Protein AF-A0A0K8MD36-F1 (afdb_monomer_lite)

Sequence (300 aa):
MKKFPSFLAAFILLSQYWHALAETKPPSSSNNTYLGHEKPSCLSQPRTHENSDAYKKGVEQAQIALQKPYTSPESVWNRDFLTKKSYLRDAIKDFLEGKRGQSVRNIKLSGKKPDEIYKILIDAGFHHERVPLSAYSNDKGRKFWLRDGTKTTNPKDPQVVPMDIYAHPDGGIIRIKPEGVPSPRSLRPQPSATKAVVYNLKSGRDSHHLDTRYRNEAFKVSDEGVPLPKGPSAKVGMRFLLDRKEIAQKKDPDAARDELKGWISTIMGATHIDLSTDFSQCPKEEINLPAKSEENPSKS

Organism: NCBI:txid1629334

pLDDT: mean 81.14, std 22.28, range [30.53, 98.62]

Foldseek 3Di:
DDDDDDDDDDDPDDPPPPPDDDDPPDPPPDDPPPPDDDAFDDDDDDDPLCPDPLLVLLQVLLVVQLPDPLCDPSHQFDNVLCVVVVLLVVLLVCLVVVQAQVLQQQDFFAAAAPVVVVVVLVVSVWDKDKFFAWPDLDPVQTWGAFCQADTDSDRPPPRTQIKMWTAHLRQKIKIWRNQAHRHPVDSGGFIKMFIFGFSDSDDDPPDPDDPPRPVRTSFTAFSNNRTAFNAQDVNRGGDFPDDPVRLVPDPHSVSVVSSRVSNRVNRVCRRIRGYHDPNVSPPPPPPPPPPPPPPDPDDD

Secondary structure (DSSP, 8-state):
--PPPP-----SSSSSSSS-S----PPP---------PPPP---PPPTTTT-HHHHHHHHHHHHHHTS-TTSTTSSB-HHHHHH-HHHHHHHHHHHTTSS-GGGTS---TT--HHHHHHHHHHTTPEEEEEE-BSSSSSTT--EEBTTS-EES-TT-TTBPEEEEEE-TTSEEEEEETT---BTTBSS---EEEEEEES-----TT--S---SGGGEEEEE-TTS-EE-SSSSGGGTBPPSS-HHHHHHSS-HHHHHHHHHHHHHHHHHTTSEEPP--GGGS------PPP---------

Structure (mmCIF, N/CA/C/O backbone):
data_AF-A0A0K8MD36-F1
#
_entry.id   AF-A0A0K8MD36-F1
#
loop_
_atom_site.group_PDB
_atom_site.id
_atom_site.type_symbol
_atom_site.label_atom_id
_atom_site.label_alt_id
_atom_site.label_comp_id
_atom_site.label_asym_id
_atom_site.label_entity_id
_atom_site.label_seq_id
_atom_site.pdbx_PDB_ins_code
_atom_site.Cartn_x
_atom_site.Cartn_y
_atom_site.Cartn_z
_atom_site.occupancy
_atom_site.B_iso_or_equiv
_atom_site.auth_seq_id
_atom_site.auth_comp_id
_atom_site.auth_asym_id
_atom_site.auth_atom_id
_atom_site.pdbx_PDB_model_num
ATOM 1 N N . MET A 1 1 ? -42.876 -47.337 -33.246 1.00 48.66 1 MET A N 1
ATOM 2 C CA . MET A 1 1 ? -41.457 -47.594 -33.579 1.00 48.66 1 MET A CA 1
ATOM 3 C C . MET A 1 1 ? -40.918 -46.460 -34.443 1.00 48.66 1 MET A C 1
ATOM 5 O O . MET A 1 1 ? -41.156 -46.455 -35.643 1.00 48.66 1 MET A O 1
ATOM 9 N N . LYS A 1 2 ? -40.251 -45.468 -33.845 1.00 41.72 2 LYS A N 1
ATOM 10 C CA . LYS A 1 2 ? -39.504 -44.429 -34.571 1.00 41.72 2 LYS A CA 1
ATOM 11 C C . LYS A 1 2 ? -38.215 -44.140 -33.801 1.00 41.72 2 LYS A C 1
ATOM 13 O O . LYS A 1 2 ? -38.219 -44.123 -32.576 1.00 41.72 2 LYS A O 1
ATOM 18 N N . LYS A 1 3 ? -37.127 -44.081 -34.564 1.00 42.44 3 LYS A N 1
ATOM 19 C CA . LYS A 1 3 ? -35.728 -44.280 -34.175 1.00 42.44 3 LYS A CA 1
ATOM 20 C C . LYS A 1 3 ? -35.144 -43.045 -33.475 1.00 42.44 3 LYS A C 1
ATOM 22 O O . LYS A 1 3 ? -35.377 -41.928 -33.922 1.00 42.44 3 LYS A O 1
ATOM 27 N N . PHE A 1 4 ? -34.348 -43.276 -32.431 1.00 39.34 4 PHE A N 1
ATOM 28 C CA . PHE A 1 4 ? -33.421 -42.300 -31.849 1.00 39.34 4 PHE A CA 1
ATOM 29 C C . PHE A 1 4 ? -32.200 -42.122 -32.765 1.00 39.34 4 PHE A C 1
ATOM 31 O O . PHE A 1 4 ? -31.664 -43.135 -33.225 1.00 39.34 4 PHE A O 1
ATOM 38 N N . PRO A 1 5 ? -31.697 -40.897 -32.996 1.00 55.12 5 PRO A N 1
ATOM 39 C CA . PRO A 1 5 ? -30.355 -40.720 -33.516 1.00 55.12 5 PRO A CA 1
ATOM 40 C C . PRO A 1 5 ? -29.337 -40.697 -32.369 1.00 55.12 5 PRO A C 1
ATOM 42 O O . PRO A 1 5 ? -29.374 -39.866 -31.464 1.00 55.12 5 PRO A O 1
ATOM 45 N N . SER A 1 6 ? -28.424 -41.657 -32.462 1.00 38.38 6 SER A N 1
ATOM 46 C CA . SER A 1 6 ? -27.133 -41.736 -31.788 1.00 38.38 6 SER A CA 1
ATOM 47 C C . SER A 1 6 ? -26.253 -40.537 -32.165 1.00 38.38 6 SER A C 1
ATOM 49 O O . SER A 1 6 ? -25.929 -40.372 -33.339 1.00 38.38 6 SER A O 1
ATOM 51 N N . PHE A 1 7 ? -25.813 -39.751 -31.181 1.00 36.78 7 PHE A N 1
ATOM 52 C CA . PHE A 1 7 ? -24.678 -38.833 -31.319 1.00 36.78 7 PHE A CA 1
ATOM 53 C C . PHE A 1 7 ? -23.520 -39.352 -30.468 1.00 36.78 7 PHE A C 1
ATOM 55 O O . PHE A 1 7 ? -23.355 -38.999 -29.304 1.00 36.78 7 PHE A O 1
ATOM 62 N N . LEU A 1 8 ? -22.729 -40.228 -31.082 1.00 40.47 8 LEU A N 1
ATOM 63 C CA . LEU A 1 8 ? -21.449 -40.705 -30.580 1.00 40.47 8 LEU A CA 1
ATOM 64 C C . LEU A 1 8 ? -20.468 -40.662 -31.758 1.00 40.47 8 LEU A C 1
ATOM 66 O O . LEU A 1 8 ? -20.385 -41.626 -32.506 1.00 40.47 8 LEU A O 1
ATOM 70 N N . ALA A 1 9 ? -19.827 -39.511 -31.982 1.00 40.03 9 ALA A N 1
ATOM 71 C CA . ALA A 1 9 ? -18.599 -39.348 -32.780 1.00 40.03 9 ALA A CA 1
ATOM 72 C C . ALA A 1 9 ? -18.256 -37.852 -32.922 1.00 40.03 9 ALA A C 1
ATOM 74 O O . ALA A 1 9 ? -18.591 -37.218 -33.916 1.00 40.03 9 ALA A O 1
ATOM 75 N N . ALA A 1 10 ? -17.600 -37.277 -31.914 1.00 39.72 10 ALA A N 1
ATOM 76 C CA . ALA A 1 10 ? -16.849 -36.024 -32.052 1.00 39.72 10 ALA A CA 1
ATOM 77 C C . ALA A 1 10 ? -15.770 -35.948 -30.960 1.00 39.72 10 ALA A C 1
ATOM 79 O O . ALA A 1 10 ? -15.668 -34.991 -30.202 1.00 39.72 10 ALA A O 1
ATOM 80 N N . PHE A 1 11 ? -14.990 -37.016 -30.842 1.00 40.56 11 PHE A N 1
ATOM 81 C CA . PHE A 1 11 ? -13.705 -37.025 -30.155 1.00 40.56 11 PHE A CA 1
ATOM 82 C C . PHE A 1 11 ? -12.730 -37.636 -31.155 1.00 40.56 11 PHE A C 1
ATOM 84 O O . PHE A 1 11 ? -13.083 -38.623 -31.793 1.00 40.56 11 PHE A O 1
ATOM 91 N N . ILE A 1 12 ? -11.532 -37.058 -31.272 1.00 42.53 12 ILE A N 1
ATOM 92 C CA . ILE A 1 12 ? -10.507 -37.304 -32.306 1.00 42.53 12 ILE A CA 1
ATOM 93 C C . ILE A 1 12 ? -10.678 -36.384 -33.530 1.00 42.53 12 ILE A C 1
ATOM 95 O O . ILE A 1 12 ? -11.254 -36.781 -34.532 1.00 42.53 12 ILE A O 1
ATOM 99 N N . LEU A 1 13 ? -10.189 -35.138 -33.412 1.00 33.97 13 LEU A N 1
ATOM 100 C CA . LEU A 1 13 ? -9.487 -34.349 -34.456 1.00 33.97 13 LEU A CA 1
ATOM 101 C C . LEU A 1 13 ? -9.250 -32.891 -33.990 1.00 33.97 13 LEU A C 1
ATOM 103 O O . LEU A 1 13 ? -9.611 -31.937 -34.666 1.00 33.97 13 LEU A O 1
ATOM 107 N N . LEU A 1 14 ? -8.644 -32.696 -32.812 1.00 33.19 14 LEU A N 1
ATOM 108 C CA . LEU A 1 14 ? -8.198 -31.364 -32.352 1.00 33.19 14 LEU A CA 1
ATOM 109 C C . LEU A 1 14 ? -6.822 -31.378 -31.653 1.00 33.19 14 LEU A C 1
ATOM 111 O O . LEU A 1 14 ? -6.431 -30.385 -31.052 1.00 33.19 14 LEU A O 1
ATOM 115 N N . SER A 1 15 ? -6.047 -32.468 -31.758 1.00 34.00 15 SER A N 1
ATOM 116 C CA . SER A 1 15 ? -4.729 -32.587 -31.101 1.00 34.00 15 SER A CA 1
ATOM 117 C C . SER A 1 15 ? -3.519 -32.334 -32.015 1.00 34.00 15 SER A C 1
ATOM 119 O O . SER A 1 15 ? -2.408 -32.714 -31.657 1.00 34.00 15 SER A O 1
ATOM 121 N N . GLN A 1 16 ? -3.695 -31.719 -33.190 1.00 34.00 16 GLN A N 1
ATOM 122 C CA . GLN A 1 16 ? -2.582 -31.475 -34.130 1.00 34.00 16 GLN A CA 1
ATOM 123 C C . GLN A 1 16 ? -2.437 -30.021 -34.606 1.00 34.00 16 GLN A C 1
ATOM 125 O O . GLN A 1 16 ? -1.696 -29.755 -35.543 1.00 34.00 16 GLN A O 1
ATOM 130 N N . TYR A 1 17 ? -3.064 -29.056 -33.925 1.00 32.91 17 TYR A N 1
ATOM 131 C CA . TYR A 1 17 ? -2.951 -27.627 -34.268 1.00 32.91 17 TYR A CA 1
ATOM 132 C C . TYR A 1 17 ? -2.231 -26.779 -33.203 1.00 32.91 17 TYR A C 1
ATOM 134 O O . TYR A 1 17 ? -2.489 -25.586 -33.084 1.00 32.91 17 TYR A O 1
ATOM 142 N N . TRP A 1 18 ? -1.336 -27.387 -32.412 1.00 34.16 18 TRP A N 1
ATOM 143 C CA . TRP A 1 18 ? -0.588 -26.715 -31.329 1.00 34.16 18 TRP A CA 1
ATOM 144 C C . TRP A 1 18 ? 0.947 -26.831 -31.429 1.00 34.16 18 TRP A C 1
ATOM 146 O O . TRP A 1 18 ? 1.650 -26.464 -30.494 1.00 34.16 18 TRP A O 1
ATOM 156 N N . HIS A 1 19 ? 1.494 -27.278 -32.566 1.00 34.22 19 HIS A N 1
ATOM 157 C CA . HIS A 1 19 ? 2.950 -27.429 -32.750 1.00 34.22 19 HIS A CA 1
ATOM 158 C C . HIS A 1 19 ? 3.574 -26.571 -33.858 1.00 34.22 19 HIS A C 1
ATOM 160 O O . HIS A 1 19 ? 4.683 -26.845 -34.299 1.00 34.22 19 HIS A O 1
ATOM 166 N N . ALA A 1 20 ? 2.915 -25.491 -34.275 1.00 36.88 20 ALA A N 1
ATOM 167 C CA . ALA A 1 20 ? 3.471 -24.594 -35.287 1.00 36.88 20 ALA A CA 1
ATOM 168 C C . ALA A 1 20 ? 3.252 -23.116 -34.943 1.00 36.88 20 ALA A C 1
ATOM 170 O O . ALA A 1 20 ? 2.655 -22.372 -35.711 1.00 36.88 20 ALA A O 1
ATOM 171 N N . LEU A 1 21 ? 3.756 -22.684 -33.787 1.00 37.75 21 LEU A N 1
ATOM 172 C CA . LEU A 1 21 ? 4.114 -21.285 -33.562 1.00 37.75 21 LEU A CA 1
ATOM 173 C C . LEU A 1 21 ? 5.487 -21.235 -32.895 1.00 37.75 21 LEU A C 1
ATOM 175 O O . LEU A 1 21 ? 5.624 -21.356 -31.684 1.00 37.75 21 LEU A O 1
ATOM 179 N N . ALA A 1 22 ? 6.475 -21.113 -33.779 1.00 36.78 22 ALA A N 1
ATOM 180 C CA . ALA A 1 22 ? 7.681 -20.317 -33.642 1.00 36.78 22 ALA A CA 1
ATOM 181 C C . ALA A 1 22 ? 8.408 -20.369 -32.291 1.00 36.78 22 ALA A C 1
ATOM 183 O O . ALA A 1 22 ? 8.072 -19.686 -31.327 1.00 36.78 22 ALA A O 1
ATOM 184 N N . GLU A 1 23 ? 9.528 -21.083 -32.330 1.00 34.44 23 GLU A N 1
ATOM 185 C CA . GLU A 1 23 ? 10.747 -20.830 -31.573 1.00 34.44 23 GLU A CA 1
ATOM 186 C C . GLU A 1 23 ? 11.178 -19.353 -31.692 1.00 34.44 23 GLU A C 1
ATOM 188 O O . GLU A 1 23 ? 12.119 -18.996 -32.399 1.00 34.44 23 GLU A O 1
ATOM 193 N N . THR A 1 24 ? 10.516 -18.446 -30.981 1.00 35.09 24 THR A N 1
ATOM 194 C CA . THR A 1 24 ? 11.151 -17.185 -30.610 1.00 35.09 24 THR A CA 1
ATOM 195 C C . THR A 1 24 ? 12.093 -17.508 -29.467 1.00 35.09 24 THR A C 1
ATOM 197 O O . THR A 1 24 ? 11.663 -17.649 -28.321 1.00 35.09 24 THR A O 1
ATOM 200 N N . LYS A 1 25 ? 13.385 -17.659 -29.788 1.00 30.53 25 LYS A N 1
ATOM 201 C CA . LYS A 1 25 ? 14.456 -17.599 -28.788 1.00 30.53 25 LYS A CA 1
ATOM 202 C C . LYS A 1 25 ? 14.139 -16.441 -27.833 1.00 30.53 25 LYS A C 1
ATOM 204 O O . LYS A 1 25 ? 13.929 -15.328 -28.327 1.00 30.53 25 LYS A O 1
ATOM 209 N N . PRO A 1 26 ? 14.098 -16.663 -26.506 1.00 34.03 26 PRO A N 1
ATOM 210 C CA . PRO A 1 26 ? 14.038 -15.546 -25.579 1.00 34.03 26 PRO A CA 1
ATOM 211 C C . PRO A 1 26 ? 15.211 -14.615 -25.918 1.00 34.03 26 PRO A C 1
ATOM 213 O O . PRO A 1 26 ? 16.308 -15.120 -26.197 1.00 34.03 26 PRO A O 1
ATOM 216 N N . PRO A 1 27 ? 15.001 -13.287 -25.972 1.00 35.44 27 PRO A N 1
ATOM 217 C CA . PRO A 1 27 ? 16.098 -12.360 -26.187 1.00 35.44 27 PRO A CA 1
ATOM 218 C C . PRO A 1 27 ? 17.189 -12.702 -25.178 1.00 35.44 27 PRO A C 1
ATOM 220 O O . PRO A 1 27 ? 16.923 -12.845 -23.982 1.00 35.44 27 PRO A O 1
ATOM 223 N N . SER A 1 28 ? 18.399 -12.928 -25.692 1.00 33.12 28 SER A N 1
ATOM 224 C CA . SER A 1 28 ? 19.561 -13.222 -24.869 1.00 33.12 28 SER A CA 1
ATOM 225 C C . SER A 1 28 ? 19.631 -12.181 -23.764 1.00 33.12 28 SER A C 1
ATOM 227 O O . SER A 1 28 ? 19.596 -10.988 -24.062 1.00 33.12 28 SER A O 1
ATOM 229 N N . SER A 1 29 ? 19.715 -12.657 -22.524 1.00 37.19 29 SER A N 1
ATOM 230 C CA . SER A 1 29 ? 20.010 -11.897 -21.314 1.00 37.19 29 SER A CA 1
ATOM 231 C C . SER A 1 29 ? 21.254 -11.024 -21.524 1.00 37.19 29 SER A C 1
ATOM 233 O O . SER A 1 29 ? 22.365 -11.399 -21.155 1.00 37.19 29 SER A O 1
ATOM 235 N N . SER A 1 30 ? 21.086 -9.864 -22.153 1.00 34.56 30 SER A N 1
ATOM 236 C CA . SER A 1 30 ? 22.079 -8.806 -22.172 1.00 34.56 30 SER A CA 1
ATOM 237 C C . SER A 1 30 ? 22.078 -8.206 -20.779 1.00 34.56 30 SER A C 1
ATOM 239 O O . SER A 1 30 ? 21.042 -7.721 -20.329 1.00 34.56 30 SER A O 1
ATOM 241 N N . ASN A 1 31 ? 23.221 -8.301 -20.109 1.00 33.97 31 ASN A N 1
ATOM 242 C CA . ASN A 1 31 ? 23.536 -7.745 -18.798 1.00 33.97 31 ASN A CA 1
ATOM 243 C C . ASN A 1 31 ? 22.788 -6.428 -18.508 1.00 33.97 31 ASN A C 1
ATOM 245 O O . ASN A 1 31 ? 23.277 -5.344 -18.820 1.00 33.97 31 ASN A O 1
ATOM 249 N N . ASN A 1 32 ? 21.616 -6.521 -17.873 1.00 34.19 32 ASN A N 1
ATOM 250 C CA . ASN A 1 32 ? 20.945 -5.398 -17.220 1.00 34.19 32 ASN A CA 1
ATOM 251 C C . ASN A 1 32 ? 21.651 -5.162 -15.881 1.00 34.19 32 ASN A C 1
ATOM 253 O O . ASN A 1 32 ? 21.093 -5.358 -14.805 1.00 34.19 32 ASN A O 1
ATOM 257 N N . THR A 1 33 ? 22.928 -4.798 -15.945 1.00 40.22 33 THR A N 1
ATOM 258 C CA . THR A 1 33 ? 23.640 -4.296 -14.778 1.00 40.22 33 THR A CA 1
ATOM 259 C C . THR A 1 33 ? 23.028 -2.935 -14.468 1.00 40.22 33 THR A C 1
ATOM 261 O O . THR A 1 33 ? 23.118 -2.023 -15.289 1.00 40.22 33 THR A O 1
ATOM 264 N N . TYR A 1 34 ? 22.358 -2.814 -13.321 1.00 42.28 34 TYR A N 1
ATOM 265 C CA . TYR A 1 34 ? 21.808 -1.563 -12.794 1.00 42.28 34 TYR A CA 1
ATOM 266 C C . TYR A 1 34 ? 22.915 -0.490 -12.724 1.00 42.28 34 TYR A C 1
ATOM 268 O O . TYR A 1 34 ? 23.676 -0.401 -11.763 1.00 42.28 34 TYR A O 1
ATOM 276 N N . LEU A 1 35 ? 23.044 0.308 -13.782 1.00 39.62 35 LEU A N 1
ATOM 277 C CA . LEU A 1 35 ? 23.993 1.412 -13.893 1.00 39.62 35 LEU A CA 1
ATOM 278 C C . LEU A 1 35 ? 23.347 2.664 -13.292 1.00 39.62 35 LEU A C 1
ATOM 280 O O . LEU A 1 35 ? 22.487 3.278 -13.921 1.00 39.62 35 LEU A O 1
ATOM 284 N N . GLY A 1 36 ? 23.749 3.042 -12.073 1.00 39.16 36 GLY A N 1
ATOM 285 C CA . GLY A 1 36 ? 23.390 4.357 -11.524 1.00 39.16 36 GLY A CA 1
ATOM 286 C C . GLY A 1 36 ? 23.219 4.502 -10.011 1.00 39.16 36 GLY A C 1
ATOM 287 O O . GLY A 1 36 ? 22.553 5.448 -9.602 1.00 39.16 36 GLY A O 1
ATOM 288 N N . HIS A 1 37 ? 23.781 3.633 -9.166 1.00 44.97 37 HIS A N 1
ATOM 289 C CA . HIS A 1 37 ? 23.785 3.892 -7.722 1.00 44.97 37 HIS A CA 1
ATOM 290 C C . HIS A 1 37 ? 24.872 4.917 -7.358 1.00 44.97 37 HIS A C 1
ATOM 292 O O . HIS A 1 37 ? 26.014 4.561 -7.077 1.00 44.97 37 HIS A O 1
ATOM 298 N N . GLU A 1 38 ? 24.519 6.204 -7.352 1.00 45.47 38 GLU A N 1
ATOM 299 C CA . GLU A 1 38 ? 25.226 7.168 -6.503 1.00 45.47 38 GLU A CA 1
ATOM 300 C C . GLU A 1 38 ? 25.147 6.689 -5.041 1.00 45.47 38 GLU A C 1
ATOM 302 O O . GLU A 1 38 ? 24.121 6.159 -4.602 1.00 45.47 38 GLU A O 1
ATOM 307 N N . LYS A 1 39 ? 26.258 6.810 -4.299 1.00 45.25 39 LYS A N 1
ATOM 308 C CA . LYS A 1 39 ? 26.386 6.279 -2.932 1.00 45.25 39 LYS A CA 1
ATOM 309 C C . LYS A 1 39 ? 25.273 6.831 -2.022 1.00 45.25 39 LYS A C 1
ATOM 311 O O . LYS A 1 39 ? 25.087 8.049 -1.985 1.00 45.25 39 LYS A O 1
ATOM 316 N N . PRO A 1 40 ? 24.577 5.993 -1.232 1.00 46.06 40 PRO A N 1
ATOM 317 C CA . PRO A 1 40 ? 23.586 6.482 -0.282 1.00 46.06 40 PRO A CA 1
ATOM 318 C C . PRO A 1 40 ? 24.263 7.318 0.814 1.00 46.06 40 PRO A C 1
ATOM 320 O O . PRO A 1 40 ? 25.255 6.897 1.405 1.00 46.06 40 PRO A O 1
ATOM 323 N N . SER A 1 41 ? 23.709 8.495 1.109 1.00 43.94 41 SER A N 1
ATOM 324 C CA . SER A 1 41 ? 24.041 9.291 2.305 1.00 43.94 41 SER A CA 1
ATOM 325 C C . SER A 1 41 ? 23.798 8.465 3.599 1.00 43.94 41 SER A C 1
ATOM 327 O O . SER A 1 41 ? 22.963 7.565 3.555 1.00 43.94 41 SER A O 1
ATOM 329 N N . CYS A 1 42 ? 24.459 8.747 4.747 1.00 49.06 42 CYS A N 1
ATOM 330 C CA . CYS A 1 42 ? 24.417 7.919 5.994 1.00 49.06 42 CYS A CA 1
ATOM 331 C C . CYS A 1 42 ? 23.685 8.489 7.255 1.00 49.06 42 CYS A C 1
ATOM 333 O O . CYS A 1 42 ? 23.080 7.732 8.003 1.00 49.06 42 CYS A O 1
ATOM 335 N N . LEU A 1 43 ? 23.508 9.800 7.424 1.00 44.31 43 LEU A N 1
ATOM 336 C CA . LEU A 1 43 ? 22.613 10.488 8.401 1.00 44.31 43 LEU A CA 1
ATOM 337 C C . LEU A 1 43 ? 21.056 10.272 8.340 1.00 44.31 43 LEU A C 1
ATOM 339 O O . LEU A 1 43 ? 20.386 10.840 7.476 1.00 44.31 43 LEU A O 1
ATOM 343 N N . SER A 1 44 ? 20.427 9.570 9.292 1.00 48.97 44 SER A N 1
ATOM 344 C CA . SER A 1 44 ? 18.970 9.682 9.550 1.00 48.97 44 SER A CA 1
ATOM 345 C C . SER A 1 44 ? 18.714 10.249 10.945 1.00 48.97 44 SER A C 1
ATOM 347 O O . SER A 1 44 ? 19.145 9.651 11.927 1.00 48.97 44 SER A O 1
ATOM 349 N N . GLN A 1 45 ? 18.003 11.375 11.054 1.00 46.59 45 GLN A N 1
ATOM 350 C CA . GLN A 1 45 ? 17.561 11.898 12.350 1.00 46.59 45 GLN A CA 1
ATOM 351 C C . GLN A 1 45 ? 16.164 11.352 12.694 1.00 46.59 45 GLN A C 1
ATOM 353 O O . GLN A 1 45 ? 15.261 11.466 11.856 1.00 46.59 45 GLN A O 1
ATOM 358 N N . PRO A 1 46 ? 15.954 10.776 13.894 1.00 51.81 46 PRO A N 1
ATOM 359 C CA . PRO A 1 46 ? 14.622 10.397 14.357 1.00 51.81 46 PRO A CA 1
ATOM 360 C C . PRO A 1 46 ? 13.724 11.636 14.475 1.00 51.81 46 PRO A C 1
ATOM 362 O O . PRO A 1 46 ? 14.178 12.718 14.858 1.00 51.81 46 PRO A O 1
ATOM 365 N N . ARG A 1 47 ? 12.437 11.503 14.134 1.00 58.19 47 ARG A N 1
ATOM 366 C CA . ARG A 1 47 ? 11.489 12.621 14.235 1.00 58.19 47 ARG A CA 1
ATOM 367 C C . ARG A 1 47 ? 11.108 12.834 15.699 1.00 58.19 47 ARG A C 1
ATOM 369 O O . ARG A 1 47 ? 10.692 11.903 16.378 1.00 58.19 47 ARG A O 1
ATOM 376 N N . THR A 1 48 ? 11.170 14.079 16.165 1.00 59.81 48 THR A N 1
ATOM 377 C CA . THR A 1 48 ? 10.938 14.485 17.568 1.00 59.81 48 THR A CA 1
ATOM 378 C C . THR A 1 48 ? 9.614 14.006 18.183 1.00 59.81 48 THR A C 1
ATOM 380 O O . THR A 1 48 ? 9.536 13.851 19.396 1.00 59.81 48 THR A O 1
ATOM 383 N N . HIS A 1 49 ? 8.584 13.735 17.375 1.00 64.75 49 HIS A N 1
ATOM 384 C CA . HIS A 1 49 ? 7.261 13.306 17.852 1.00 64.75 49 HIS A CA 1
ATOM 385 C C . HIS A 1 49 ? 7.109 11.792 18.072 1.00 64.75 49 HIS A C 1
ATOM 387 O O . HIS A 1 49 ? 6.175 11.381 18.753 1.00 64.75 49 HIS A O 1
ATOM 393 N N . GLU A 1 50 ? 7.991 10.952 17.520 1.00 76.12 50 GLU A N 1
ATOM 394 C CA . GLU A 1 50 ? 7.836 9.483 17.564 1.00 76.12 50 GLU A CA 1
ATOM 395 C C . GLU A 1 50 ? 8.068 8.893 18.969 1.00 76.12 50 GLU A C 1
ATOM 397 O O . GLU A 1 50 ? 7.720 7.743 19.229 1.00 76.12 50 GLU A O 1
ATOM 402 N N . ASN A 1 51 ? 8.579 9.703 19.902 1.00 81.00 51 ASN A N 1
ATOM 403 C CA . ASN A 1 51 ? 8.873 9.295 21.274 1.00 81.00 51 ASN A CA 1
ATOM 404 C C . ASN A 1 51 ? 7.764 9.624 22.290 1.00 81.00 51 ASN A C 1
ATOM 406 O O . ASN A 1 51 ? 7.891 9.211 23.445 1.00 81.00 51 ASN A O 1
ATOM 410 N N . SER A 1 52 ? 6.695 10.337 21.906 1.00 93.06 52 SER A N 1
ATOM 411 C CA . SER A 1 52 ? 5.624 10.698 22.847 1.00 93.06 52 SER A CA 1
ATOM 412 C C . SER A 1 52 ? 4.755 9.491 23.217 1.00 93.06 52 SER A C 1
ATOM 414 O O . SER A 1 52 ? 4.482 8.618 22.390 1.00 93.06 52 SER A O 1
ATOM 416 N N . ASP A 1 53 ? 4.279 9.436 24.462 1.00 95.94 53 ASP A N 1
ATOM 417 C CA . ASP A 1 53 ? 3.443 8.317 24.921 1.00 95.94 53 ASP A CA 1
ATOM 418 C C . ASP A 1 53 ? 2.090 8.275 24.201 1.00 95.94 53 ASP A C 1
ATOM 420 O O . ASP A 1 53 ? 1.562 7.200 23.919 1.00 95.94 53 ASP A O 1
ATOM 424 N N . ALA A 1 54 ? 1.566 9.440 23.810 1.00 95.69 54 ALA A N 1
ATOM 425 C CA . ALA A 1 54 ? 0.370 9.525 22.982 1.00 95.69 54 ALA A CA 1
ATOM 426 C C . ALA A 1 54 ? 0.583 8.870 21.608 1.00 95.69 54 ALA A C 1
ATOM 428 O O . ALA A 1 54 ? -0.259 8.089 21.168 1.00 95.69 54 ALA A O 1
ATOM 429 N N . TYR A 1 55 ? 1.726 9.119 20.956 1.00 95.56 55 TYR A N 1
ATOM 430 C CA . TYR A 1 55 ? 2.068 8.466 19.693 1.00 95.56 55 TYR A CA 1
ATOM 431 C C . TYR A 1 55 ? 2.149 6.941 19.852 1.00 95.56 55 TYR A C 1
ATOM 433 O O . TYR A 1 55 ? 1.503 6.220 19.089 1.00 95.56 55 TYR A O 1
ATOM 441 N N . LYS A 1 56 ? 2.870 6.447 20.871 1.00 96.00 56 LYS A N 1
ATOM 442 C CA . LYS A 1 56 ? 2.993 5.003 21.164 1.00 96.00 56 LYS A CA 1
ATOM 443 C C . LYS A 1 56 ? 1.632 4.346 21.393 1.00 96.00 56 LYS A C 1
ATOM 445 O O . LYS A 1 56 ? 1.350 3.306 20.807 1.00 96.00 56 LYS A O 1
ATOM 450 N N . LYS A 1 57 ? 0.742 5.001 22.141 1.00 97.12 57 LYS A N 1
ATOM 451 C CA . LYS A 1 57 ? -0.639 4.543 22.338 1.00 97.12 57 LYS A CA 1
ATOM 452 C C . LYS A 1 57 ? -1.398 4.394 21.013 1.00 97.12 57 LYS A C 1
ATOM 454 O O . LYS A 1 57 ? -2.099 3.405 20.802 1.00 97.12 57 LYS A O 1
ATOM 459 N N . GLY A 1 58 ? -1.227 5.344 20.093 1.00 96.88 58 GLY A N 1
ATOM 460 C CA . GLY A 1 58 ? -1.797 5.263 18.746 1.00 96.88 58 GLY A CA 1
ATOM 461 C C . GLY A 1 58 ? -1.252 4.087 17.929 1.00 96.88 58 GLY A C 1
ATOM 462 O O . GLY A 1 58 ? -2.013 3.426 17.217 1.00 96.88 58 GLY A O 1
ATOM 463 N N . VAL A 1 59 ? 0.049 3.799 18.058 1.00 97.19 59 VAL A N 1
ATOM 464 C CA . VAL A 1 59 ? 0.709 2.635 17.439 1.00 97.19 59 VAL A CA 1
ATOM 465 C C . VAL A 1 59 ? 0.117 1.325 17.969 1.00 97.19 59 VAL A C 1
ATOM 467 O O . VAL A 1 59 ? -0.288 0.477 17.173 1.00 97.19 59 VAL A O 1
ATOM 470 N N . GLU A 1 60 ? 0.012 1.169 19.289 1.00 97.75 60 GLU A N 1
ATOM 471 C CA . GLU A 1 60 ? -0.540 -0.032 19.935 1.00 97.75 60 GLU A CA 1
ATOM 472 C C . GLU A 1 60 ? -1.983 -0.305 19.490 1.00 97.75 60 GLU A C 1
ATOM 474 O O . GLU A 1 60 ? -2.333 -1.417 19.085 1.00 97.75 60 GLU A O 1
ATOM 479 N N . GLN A 1 61 ? -2.828 0.727 19.478 1.00 97.88 61 GLN A N 1
ATOM 480 C CA . GLN A 1 61 ? -4.209 0.602 19.012 1.00 97.88 61 GLN A CA 1
ATOM 481 C C . GLN A 1 61 ? -4.287 0.198 17.536 1.00 97.88 61 GLN A C 1
ATOM 483 O O . GLN A 1 61 ? -5.128 -0.627 17.168 1.00 97.88 61 GLN A O 1
ATOM 488 N N . ALA A 1 62 ? -3.426 0.757 16.682 1.00 97.69 62 ALA A N 1
ATOM 489 C CA . ALA A 1 62 ? -3.374 0.385 15.272 1.00 97.69 62 ALA A CA 1
ATOM 490 C C . ALA A 1 62 ? -2.948 -1.076 15.085 1.00 97.69 62 ALA A C 1
ATOM 492 O O . ALA A 1 62 ? -3.553 -1.778 14.275 1.00 97.69 62 ALA A O 1
ATOM 493 N N . GLN A 1 63 ? -1.970 -1.561 15.856 1.00 97.81 63 GLN A N 1
ATOM 494 C CA . GLN A 1 63 ? -1.562 -2.969 15.838 1.00 97.81 63 GLN A CA 1
ATOM 495 C C . GLN A 1 63 ? -2.721 -3.896 16.216 1.00 97.81 63 GLN A C 1
ATOM 497 O O . GLN A 1 63 ? -2.966 -4.874 15.511 1.00 97.81 63 GLN A O 1
ATOM 502 N N . ILE A 1 64 ? -3.492 -3.557 17.256 1.00 97.69 64 ILE A N 1
ATOM 503 C CA . ILE A 1 64 ? -4.694 -4.315 17.635 1.00 97.69 64 ILE A CA 1
ATOM 504 C C . ILE A 1 64 ? -5.714 -4.311 16.489 1.00 97.69 64 ILE A C 1
ATOM 506 O O . ILE A 1 64 ? -6.235 -5.363 16.121 1.00 97.69 64 ILE A O 1
ATOM 510 N N . ALA A 1 65 ? -5.991 -3.147 15.897 1.00 97.62 65 ALA A N 1
ATOM 511 C CA . ALA A 1 65 ? -6.986 -2.995 14.837 1.00 97.62 65 ALA A CA 1
ATOM 512 C C . ALA A 1 65 ? -6.620 -3.721 13.534 1.00 97.62 65 ALA A C 1
ATOM 514 O O . ALA A 1 65 ? -7.515 -4.185 12.824 1.00 97.62 65 ALA A O 1
ATOM 515 N N . LEU A 1 66 ? -5.326 -3.836 13.220 1.00 97.31 66 LEU A N 1
ATOM 516 C CA . LEU A 1 66 ? -4.820 -4.581 12.063 1.00 97.31 66 LEU A CA 1
ATOM 517 C C . LEU A 1 66 ? -5.096 -6.089 12.163 1.00 97.31 66 LEU A C 1
ATOM 519 O O . LEU A 1 66 ? -5.220 -6.744 11.132 1.00 97.31 66 LEU A O 1
ATOM 523 N N . GLN A 1 67 ? -5.248 -6.626 13.378 1.00 97.25 67 GLN A N 1
ATOM 524 C CA . GLN A 1 67 ? -5.587 -8.036 13.613 1.00 97.25 67 GLN A CA 1
ATOM 525 C C . GLN A 1 67 ? -7.096 -8.316 13.549 1.00 97.25 67 GLN A C 1
ATOM 527 O O . GLN A 1 67 ? -7.529 -9.466 13.621 1.00 97.25 67 GLN A O 1
ATOM 532 N N . LYS A 1 68 ? -7.933 -7.277 13.447 1.00 97.81 68 LYS A N 1
ATOM 533 C CA . LYS A 1 68 ? -9.391 -7.429 13.437 1.00 97.81 68 LYS A CA 1
ATOM 534 C C . LYS A 1 68 ? -9.896 -7.633 12.003 1.00 97.81 68 LYS A C 1
ATOM 536 O O . LYS A 1 68 ? -9.428 -6.958 11.085 1.00 97.81 68 LYS A O 1
ATOM 541 N N . PRO A 1 69 ? -10.905 -8.498 11.786 1.00 97.25 69 PRO A N 1
ATOM 542 C CA . PRO A 1 69 ? -11.497 -8.677 10.463 1.00 97.25 69 PRO A CA 1
ATOM 543 C C . PRO A 1 69 ? -12.155 -7.378 9.990 1.00 97.25 69 PRO A C 1
ATOM 545 O O . PRO A 1 69 ? -12.688 -6.625 10.801 1.00 97.25 69 PRO A O 1
ATOM 548 N N . TYR A 1 70 ? -12.200 -7.141 8.677 1.00 97.00 70 TYR A N 1
ATOM 549 C CA . TYR A 1 70 ? -12.749 -5.903 8.091 1.00 97.00 70 TYR A CA 1
ATOM 550 C C . TYR A 1 70 ? -14.227 -5.626 8.443 1.00 97.00 70 TYR A C 1
ATOM 552 O O . TYR A 1 70 ? -14.720 -4.514 8.259 1.00 97.00 70 TYR A O 1
ATOM 560 N N . THR A 1 71 ? -14.952 -6.638 8.925 1.00 96.12 71 THR A N 1
ATOM 561 C CA . THR A 1 71 ? -16.341 -6.546 9.395 1.00 96.12 71 THR A CA 1
ATOM 562 C C . THR A 1 71 ? -16.457 -6.047 10.839 1.00 96.12 71 THR A C 1
ATOM 564 O O . THR A 1 71 ? -17.534 -5.605 11.245 1.00 96.12 71 THR A O 1
ATOM 567 N N . SER A 1 72 ? -15.368 -6.093 11.612 1.00 96.88 72 SER A N 1
ATOM 568 C CA . SER A 1 72 ? -15.336 -5.652 13.005 1.00 96.88 72 SER A CA 1
ATOM 569 C C . SER A 1 72 ? -15.399 -4.123 13.106 1.00 96.88 72 SER A C 1
ATOM 571 O O . SER A 1 72 ? -14.709 -3.434 12.343 1.00 96.88 72 SER A O 1
ATOM 573 N N . PRO A 1 73 ? -16.165 -3.565 14.068 1.00 95.31 73 PRO A N 1
ATOM 574 C CA . PRO A 1 73 ? -16.147 -2.129 14.358 1.00 95.31 73 PRO A CA 1
ATOM 575 C C . PRO A 1 73 ? -14.773 -1.629 14.833 1.00 95.31 73 PRO A C 1
ATOM 577 O O . PRO A 1 73 ? -14.461 -0.453 14.669 1.00 95.31 73 PRO A O 1
ATOM 580 N N . GLU A 1 74 ? -13.937 -2.516 15.373 1.00 96.31 74 GLU A N 1
ATOM 581 C CA . GLU A 1 74 ? -12.591 -2.189 15.857 1.00 96.31 74 GLU A CA 1
ATOM 582 C C . GLU A 1 74 ? -11.530 -2.223 14.750 1.00 96.31 74 GLU A C 1
ATOM 584 O O . GLU A 1 74 ? -10.404 -1.778 14.966 1.00 96.31 74 GLU A O 1
ATOM 589 N N . SER A 1 75 ? -11.864 -2.720 13.556 1.00 97.50 75 SER A N 1
ATOM 590 C CA . SER A 1 75 ? -10.905 -2.839 12.453 1.00 97.50 75 SER A CA 1
ATOM 591 C C . SER A 1 75 ? -10.441 -1.487 11.911 1.00 97.50 75 SER A C 1
ATOM 593 O O . SER A 1 75 ? -11.014 -0.437 12.200 1.00 97.50 75 SER A O 1
ATOM 595 N N . VAL A 1 76 ? -9.406 -1.503 11.072 1.00 98.06 76 VAL A N 1
ATOM 596 C CA . VAL A 1 76 ? -8.927 -0.306 10.355 1.00 98.06 76 VAL A CA 1
ATOM 597 C C . VAL A 1 76 ? -9.914 0.206 9.296 1.00 98.06 76 VAL A C 1
ATOM 599 O O . VAL A 1 76 ? -9.726 1.294 8.748 1.00 98.06 76 VAL A O 1
ATOM 602 N N . TRP A 1 77 ? -10.964 -0.562 8.993 1.00 98.19 77 TRP A N 1
ATOM 603 C CA . TRP A 1 77 ? -11.967 -0.234 7.990 1.00 98.19 77 TRP A CA 1
ATOM 604 C C . TRP A 1 77 ? -13.161 0.506 8.599 1.00 98.19 77 TRP A C 1
ATOM 606 O O . TRP A 1 77 ? -13.722 0.119 9.622 1.00 98.19 77 TRP A O 1
ATOM 616 N N . ASN A 1 78 ? -13.602 1.571 7.932 1.00 97.38 78 ASN A N 1
ATOM 617 C CA . ASN A 1 78 ? -14.838 2.261 8.277 1.00 97.38 78 ASN A CA 1
ATOM 618 C C . ASN A 1 78 ? -16.049 1.462 7.749 1.00 97.38 78 ASN A C 1
ATOM 620 O O . ASN A 1 78 ? -16.248 1.342 6.537 1.00 97.38 78 ASN A O 1
ATOM 624 N N . ARG A 1 79 ? -16.875 0.928 8.659 1.00 95.94 79 ARG A N 1
ATOM 625 C CA . ARG A 1 79 ? -18.033 0.079 8.319 1.00 95.94 79 ARG A CA 1
ATOM 626 C C . ARG A 1 79 ? -19.096 0.800 7.494 1.00 95.94 79 ARG A C 1
ATOM 628 O O . ARG A 1 79 ? -19.624 0.216 6.546 1.00 95.94 79 ARG A O 1
ATOM 635 N N . ASP A 1 80 ? -19.379 2.061 7.800 1.00 95.75 80 ASP A N 1
ATOM 636 C CA . ASP A 1 80 ? -20.364 2.850 7.054 1.00 95.75 80 ASP A CA 1
ATOM 637 C C . ASP A 1 80 ? -19.898 3.080 5.618 1.00 95.75 80 ASP A C 1
ATOM 639 O O . ASP A 1 80 ? -20.687 3.014 4.674 1.00 95.75 80 ASP A O 1
ATOM 643 N N . PHE A 1 81 ? -18.594 3.301 5.435 1.00 96.88 81 PHE A N 1
ATOM 644 C CA . PHE A 1 81 ? -17.991 3.417 4.116 1.00 96.88 81 PHE A CA 1
ATOM 645 C C . PHE A 1 81 ? -18.128 2.114 3.324 1.00 96.88 81 PHE A C 1
ATOM 647 O O . PHE A 1 81 ? -18.585 2.151 2.183 1.00 96.88 81 PHE A O 1
ATOM 654 N N . LEU A 1 82 ? -17.789 0.967 3.923 1.00 96.56 82 LEU A N 1
ATOM 655 C CA . LEU A 1 82 ? -17.924 -0.339 3.266 1.00 96.56 82 LEU A CA 1
ATOM 656 C C . LEU A 1 82 ? -19.383 -0.700 2.957 1.00 96.56 82 LEU A C 1
ATOM 658 O O . LEU A 1 82 ? -19.656 -1.329 1.938 1.00 96.56 82 LEU A O 1
ATOM 662 N N . THR A 1 83 ? -20.324 -0.256 3.790 1.00 95.69 83 THR A N 1
ATOM 663 C CA . THR A 1 83 ? -21.764 -0.419 3.541 1.00 95.69 83 THR A CA 1
ATOM 664 C C . THR A 1 83 ? -22.211 0.414 2.338 1.00 95.69 83 THR A C 1
ATOM 666 O O . THR A 1 83 ? -22.904 -0.091 1.459 1.00 95.69 83 THR A O 1
ATOM 669 N N . LYS A 1 84 ? -21.758 1.672 2.245 1.00 97.31 84 LYS A N 1
ATOM 670 C CA . LYS A 1 84 ? -22.050 2.569 1.111 1.00 97.31 84 LYS A CA 1
ATOM 671 C C . LYS A 1 84 ? -21.341 2.159 -0.184 1.00 97.31 84 LYS A C 1
ATOM 673 O O . LYS A 1 84 ? -21.795 2.512 -1.270 1.00 97.31 84 LYS A O 1
ATOM 678 N N . LYS A 1 85 ? -20.203 1.468 -0.087 1.00 96.75 85 LYS A N 1
ATOM 679 C CA . LYS A 1 85 ? -19.358 1.043 -1.212 1.00 96.75 85 LYS A CA 1
ATOM 680 C C . LYS A 1 85 ? -19.306 -0.483 -1.298 1.00 96.75 85 LYS A C 1
ATOM 682 O O . LYS A 1 85 ? -18.242 -1.079 -1.134 1.00 96.75 85 LYS A O 1
ATOM 687 N N . SER A 1 86 ? -20.452 -1.101 -1.592 1.00 95.50 86 SER A N 1
ATOM 688 C CA . SER A 1 86 ? -20.599 -2.563 -1.682 1.00 95.50 86 SER A CA 1
ATOM 689 C C . SER A 1 86 ? -19.543 -3.218 -2.575 1.00 95.50 86 SER A C 1
ATOM 691 O O . SER A 1 86 ? -18.916 -4.174 -2.147 1.00 95.50 86 SER A O 1
ATOM 693 N N . TYR A 1 87 ? -19.233 -2.638 -3.738 1.00 94.81 87 TYR A N 1
ATOM 694 C CA . TYR A 1 87 ? -18.206 -3.162 -4.650 1.00 94.81 87 TYR A CA 1
ATOM 695 C C . TYR A 1 87 ? -16.810 -3.311 -4.011 1.00 94.81 87 TYR A C 1
ATOM 697 O O . TYR A 1 87 ? -16.051 -4.199 -4.391 1.00 94.81 87 TYR A O 1
ATOM 705 N N . LEU A 1 88 ? -16.447 -2.457 -3.044 1.00 96.81 88 LEU A N 1
ATOM 706 C CA . LEU A 1 88 ? -15.184 -2.575 -2.313 1.00 96.81 88 LEU A CA 1
ATOM 707 C C . LEU A 1 88 ? -15.258 -3.690 -1.273 1.00 96.81 88 LEU A C 1
ATOM 709 O O . LEU A 1 88 ? -14.335 -4.492 -1.167 1.00 96.81 88 LEU A O 1
ATOM 713 N N . ARG A 1 89 ? -16.363 -3.752 -0.528 1.00 96.81 89 ARG A N 1
ATOM 714 C CA . ARG A 1 89 ? -16.623 -4.830 0.429 1.00 96.81 89 ARG A CA 1
ATOM 715 C C . ARG A 1 89 ? -16.589 -6.196 -0.263 1.00 96.81 89 ARG A C 1
ATOM 717 O O . ARG A 1 89 ? -15.961 -7.119 0.243 1.00 96.81 89 ARG A O 1
ATOM 724 N N . ASP A 1 90 ? -17.211 -6.295 -1.431 1.00 96.38 90 ASP A N 1
ATOM 725 C CA . ASP A 1 90 ? -17.273 -7.521 -2.220 1.00 96.38 90 ASP A CA 1
ATOM 726 C C . ASP A 1 90 ? -15.883 -7.883 -2.774 1.00 96.38 90 ASP A C 1
ATOM 728 O O . ASP A 1 90 ? -15.484 -9.037 -2.692 1.00 96.38 90 ASP A O 1
ATOM 732 N N . ALA A 1 91 ? -15.075 -6.904 -3.206 1.00 96.94 91 ALA A N 1
ATOM 733 C CA . ALA A 1 91 ? -13.682 -7.151 -3.595 1.00 96.94 91 ALA A CA 1
ATOM 734 C C . ALA A 1 91 ? -12.810 -7.665 -2.429 1.00 96.94 91 ALA A C 1
ATOM 736 O O . ALA A 1 91 ? -11.968 -8.538 -2.639 1.00 96.94 91 ALA A O 1
ATOM 737 N N . ILE A 1 92 ? -13.000 -7.146 -1.207 1.00 97.94 92 ILE A N 1
ATOM 738 C CA . ILE A 1 92 ? -12.307 -7.644 -0.004 1.00 97.94 92 ILE A CA 1
ATOM 739 C C . ILE A 1 92 ? -12.748 -9.081 0.295 1.00 97.94 92 ILE A C 1
ATOM 741 O O . ILE A 1 92 ? -11.906 -9.938 0.558 1.00 97.94 92 ILE A O 1
ATOM 745 N N . LYS A 1 93 ? -14.054 -9.360 0.225 1.00 97.75 93 LYS A N 1
ATOM 746 C CA . LYS A 1 93 ? -14.608 -10.705 0.412 1.00 97.75 93 LYS A CA 1
ATOM 747 C C . LYS A 1 93 ? -14.034 -11.693 -0.609 1.00 97.75 93 LYS A C 1
ATOM 749 O O . LYS A 1 93 ? -13.499 -12.717 -0.200 1.00 97.75 93 LYS A O 1
ATOM 754 N N . ASP A 1 94 ? -14.060 -11.352 -1.897 1.00 97.38 94 ASP A N 1
ATOM 755 C CA . ASP A 1 94 ? -13.495 -12.174 -2.975 1.00 97.38 94 ASP A CA 1
ATOM 756 C C . ASP A 1 94 ? -12.011 -12.490 -2.737 1.00 97.38 94 ASP A C 1
ATOM 758 O O . ASP A 1 94 ? -11.568 -13.615 -2.959 1.00 97.38 94 ASP A O 1
ATOM 762 N N . PHE A 1 95 ? -11.231 -11.511 -2.271 1.00 97.81 95 PHE A N 1
ATOM 763 C CA . PHE A 1 95 ? -9.821 -11.714 -1.939 1.00 97.81 95 PHE A CA 1
ATOM 764 C C . PHE A 1 95 ? -9.626 -12.640 -0.736 1.00 97.81 95 PHE A C 1
ATOM 766 O O . PHE A 1 95 ? -8.757 -13.508 -0.755 1.00 97.81 95 PHE A O 1
ATOM 773 N N . LEU A 1 96 ? -10.437 -12.511 0.311 1.00 97.31 96 LEU A N 1
ATOM 774 C CA . LEU A 1 96 ? -10.329 -13.399 1.470 1.00 97.31 96 LEU A CA 1
ATOM 775 C C . LEU A 1 96 ? -10.743 -14.840 1.130 1.00 97.31 96 LEU A C 1
ATOM 777 O O . LEU A 1 96 ? -10.133 -15.776 1.646 1.00 97.31 96 LEU A O 1
ATOM 781 N N . GLU A 1 97 ? -11.706 -15.006 0.220 1.00 97.38 97 GLU A N 1
ATOM 782 C CA . GLU A 1 97 ? -12.224 -16.292 -0.273 1.00 97.38 97 GLU A CA 1
ATOM 783 C C . GLU A 1 97 ? -11.380 -16.937 -1.385 1.00 97.38 97 GLU A C 1
ATOM 785 O O . GLU A 1 97 ? -11.755 -17.987 -1.902 1.00 97.38 97 GLU A O 1
ATOM 790 N N . GLY A 1 98 ? -10.261 -16.333 -1.792 1.00 96.19 98 GLY A N 1
ATOM 791 C CA . GLY A 1 98 ? -9.389 -16.937 -2.803 1.00 96.19 98 GLY A CA 1
ATOM 792 C C . GLY A 1 98 ? -9.762 -16.647 -4.261 1.00 96.19 98 GLY A C 1
ATOM 793 O O . GLY A 1 98 ? -9.125 -17.169 -5.168 1.00 96.19 98 GLY A O 1
ATOM 794 N N . LYS A 1 99 ? -10.777 -15.817 -4.515 1.00 95.31 99 LYS A N 1
ATOM 795 C CA . LYS A 1 99 ? -11.347 -15.586 -5.857 1.00 95.31 99 LYS A CA 1
ATOM 796 C C . LYS A 1 99 ? -10.664 -14.467 -6.642 1.00 95.31 99 LYS A C 1
ATOM 798 O O . LYS A 1 99 ? -10.876 -14.346 -7.845 1.00 95.31 99 LYS A O 1
ATOM 803 N N . ARG A 1 100 ? -9.895 -13.610 -5.966 1.00 95.00 100 ARG A N 1
ATOM 804 C CA . ARG A 1 100 ? -9.256 -12.425 -6.557 1.00 95.00 100 ARG A CA 1
ATOM 805 C C . ARG A 1 100 ? -7.911 -12.144 -5.902 1.00 95.00 100 ARG A C 1
ATOM 807 O O . ARG A 1 100 ? -7.805 -12.261 -4.684 1.00 95.00 100 ARG A O 1
ATOM 814 N N . GLY A 1 101 ? -6.921 -11.724 -6.687 1.00 96.19 101 GLY A N 1
ATOM 815 C CA . GLY A 1 101 ? -5.649 -11.174 -6.210 1.00 96.19 101 GLY A CA 1
ATOM 816 C C . GLY A 1 101 ? -4.866 -12.078 -5.254 1.00 96.19 101 GLY A C 1
ATOM 817 O O . GLY A 1 101 ? -4.181 -11.567 -4.374 1.00 96.19 101 GLY A O 1
ATOM 818 N N . GLN A 1 102 ? -4.982 -13.402 -5.371 1.00 97.38 102 GLN A N 1
ATOM 819 C CA . GLN A 1 102 ? -4.231 -14.332 -4.520 1.00 97.38 102 GLN A CA 1
ATOM 820 C C . GLN A 1 102 ? -2.733 -14.297 -4.791 1.00 97.38 102 GLN A C 1
ATOM 822 O O . GLN A 1 102 ? -1.945 -14.511 -3.870 1.00 97.38 102 GLN A O 1
ATOM 827 N N . SER A 1 103 ? -2.347 -13.946 -6.015 1.00 96.69 103 SER A N 1
ATOM 828 C CA . SER A 1 103 ? -0.962 -13.749 -6.434 1.00 96.69 103 SER A CA 1
ATOM 829 C C . SER A 1 103 ? -0.179 -12.830 -5.489 1.00 96.69 103 SER A C 1
ATOM 831 O O . SER A 1 103 ? 0.983 -13.090 -5.204 1.00 96.69 103 SER A O 1
ATOM 833 N N . VAL A 1 104 ? -0.809 -11.796 -4.916 1.00 97.88 104 VAL A N 1
ATOM 834 C CA . VAL A 1 104 ? -0.137 -10.865 -3.990 1.00 97.88 104 VAL A CA 1
ATOM 835 C C . VAL A 1 104 ? -0.224 -11.269 -2.518 1.00 97.88 104 VAL A C 1
ATOM 837 O O . VAL A 1 104 ? 0.510 -10.720 -1.698 1.00 97.88 104 VAL A O 1
ATOM 840 N N . ARG A 1 105 ? -1.101 -12.211 -2.153 1.00 96.81 105 ARG A N 1
ATOM 841 C CA . ARG A 1 105 ? -1.335 -12.592 -0.750 1.00 96.81 105 ARG A CA 1
ATOM 842 C C . ARG A 1 105 ? -0.140 -13.327 -0.145 1.00 96.81 105 ARG A C 1
ATOM 844 O O . ARG A 1 105 ? 0.217 -13.059 0.996 1.00 96.81 105 ARG A O 1
ATOM 851 N N . ASN A 1 106 ? 0.472 -14.223 -0.918 1.00 90.56 106 ASN A N 1
ATOM 852 C CA . ASN A 1 106 ? 1.469 -15.176 -0.416 1.00 90.56 106 ASN A CA 1
ATOM 853 C C . ASN A 1 106 ? 2.922 -14.775 -0.713 1.00 90.56 106 ASN A C 1
ATOM 855 O O . ASN A 1 106 ? 3.852 -15.410 -0.224 1.00 90.56 106 ASN A O 1
ATOM 859 N N . ILE A 1 107 ? 3.142 -13.728 -1.509 1.00 95.69 107 ILE A N 1
ATOM 860 C CA . ILE A 1 107 ? 4.490 -13.280 -1.868 1.00 95.69 107 ILE A CA 1
ATOM 861 C C . ILE A 1 107 ? 5.025 -12.389 -0.758 1.00 95.69 107 ILE A C 1
ATOM 863 O O . ILE A 1 107 ? 4.474 -11.319 -0.547 1.00 95.69 107 ILE A O 1
ATOM 867 N N . LYS A 1 108 ? 6.105 -12.776 -0.080 1.00 97.12 108 LYS A N 1
ATOM 868 C CA . LYS A 1 108 ? 6.810 -11.918 0.887 1.00 97.12 108 LYS A CA 1
ATOM 869 C C . LYS A 1 108 ? 7.815 -11.023 0.180 1.00 97.12 108 LYS A C 1
ATOM 871 O O . LYS A 1 108 ? 8.650 -11.533 -0.564 1.00 97.12 108 LYS A O 1
ATOM 876 N N . LEU A 1 109 ? 7.736 -9.715 0.408 1.00 96.94 109 LEU A N 1
ATOM 877 C CA . LEU A 1 109 ? 8.636 -8.726 -0.195 1.00 96.94 109 LEU A CA 1
ATOM 878 C C . LEU A 1 109 ? 9.571 -8.082 0.829 1.00 96.94 109 LEU A C 1
ATOM 880 O O . LEU A 1 109 ? 10.639 -7.616 0.437 1.00 96.94 109 LEU A O 1
ATOM 884 N N . SER A 1 110 ? 9.186 -8.055 2.110 1.00 96.19 110 SER A N 1
ATOM 885 C CA . SER A 1 110 ? 9.982 -7.403 3.148 1.00 96.19 110 SER A CA 1
ATOM 886 C C . SER A 1 110 ? 11.395 -7.979 3.205 1.00 96.19 110 SER A C 1
ATOM 888 O O . SER A 1 110 ? 11.588 -9.197 3.161 1.00 96.19 110 SER A O 1
ATOM 890 N N . GLY A 1 111 ? 12.389 -7.091 3.251 1.00 94.12 111 GLY A N 1
ATOM 891 C CA . GLY A 1 111 ? 13.800 -7.471 3.338 1.00 94.12 111 GLY A CA 1
ATOM 892 C C . GLY A 1 111 ? 14.386 -8.127 2.080 1.00 94.12 111 GLY A C 1
ATOM 893 O O . GLY A 1 111 ? 15.525 -8.585 2.127 1.00 94.12 111 GLY A O 1
ATOM 894 N N . LYS A 1 112 ? 13.665 -8.166 0.952 1.00 95.38 112 LYS A N 1
ATOM 895 C CA . LYS A 1 112 ? 14.209 -8.634 -0.335 1.00 95.38 112 LYS A CA 1
ATOM 896 C C . LYS A 1 112 ? 14.789 -7.488 -1.151 1.00 95.38 112 LYS A C 1
ATOM 898 O O . LYS A 1 112 ? 14.303 -6.359 -1.060 1.00 95.38 112 LYS A O 1
ATOM 903 N N . LYS A 1 113 ? 15.803 -7.772 -1.970 1.00 91.75 113 LYS A N 1
ATOM 904 C CA . LYS A 1 113 ? 16.353 -6.795 -2.923 1.00 91.75 113 LYS A CA 1
ATOM 905 C C . LYS A 1 113 ? 15.447 -6.678 -4.162 1.00 91.75 113 LYS A C 1
ATOM 907 O O . LYS A 1 113 ? 14.832 -7.673 -4.548 1.00 91.75 113 LYS A O 1
ATOM 912 N N . PRO A 1 114 ? 15.379 -5.511 -4.836 1.00 88.62 114 PRO A N 1
ATOM 913 C CA . PRO A 1 114 ? 14.568 -5.343 -6.047 1.00 88.62 114 PRO A CA 1
ATOM 914 C C . PRO A 1 114 ? 14.804 -6.410 -7.133 1.00 88.62 114 PRO A C 1
ATOM 916 O O . PRO A 1 114 ? 13.834 -6.927 -7.686 1.00 88.62 114 PRO A O 1
ATOM 919 N N . ASP A 1 115 ? 16.058 -6.803 -7.374 1.00 86.38 115 ASP A N 1
ATOM 920 C CA . ASP A 1 115 ? 16.409 -7.813 -8.387 1.00 86.38 115 ASP A CA 1
ATOM 921 C C . ASP A 1 115 ? 15.909 -9.223 -8.031 1.00 86.38 115 ASP A C 1
ATOM 923 O O . ASP A 1 115 ? 15.462 -9.977 -8.896 1.00 86.38 115 ASP A O 1
ATOM 927 N N . GLU A 1 116 ? 15.923 -9.580 -6.743 1.00 93.00 116 GLU A N 1
ATOM 928 C CA . GLU A 1 116 ? 15.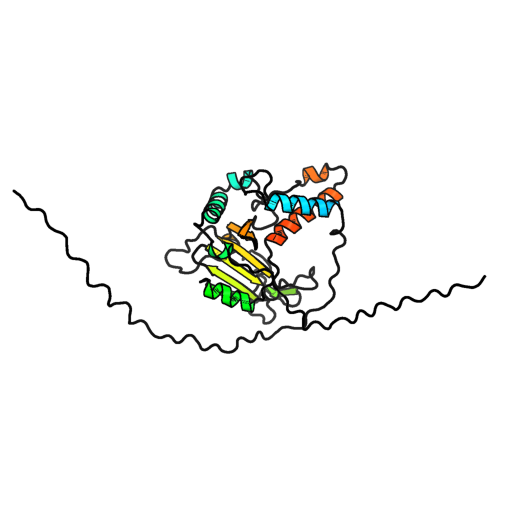367 -10.852 -6.263 1.00 93.00 116 GLU A CA 1
ATOM 929 C C . GLU A 1 116 ? 13.850 -10.879 -6.441 1.00 93.00 116 GLU A C 1
ATOM 931 O O . GLU A 1 116 ? 13.275 -11.898 -6.830 1.00 93.00 116 GLU A O 1
ATOM 936 N N . ILE A 1 117 ? 13.198 -9.743 -6.172 1.00 95.56 117 ILE A N 1
ATOM 937 C CA . ILE A 1 117 ? 11.753 -9.611 -6.320 1.00 95.56 117 ILE A CA 1
ATOM 938 C C . ILE A 1 117 ? 11.360 -9.770 -7.784 1.00 95.56 117 ILE A C 1
ATOM 940 O O . ILE A 1 117 ? 10.407 -10.495 -8.050 1.00 95.56 117 ILE A O 1
ATOM 944 N N . TYR A 1 118 ? 12.094 -9.165 -8.726 1.00 94.94 118 TYR A N 1
ATOM 945 C CA . TYR A 1 118 ? 11.816 -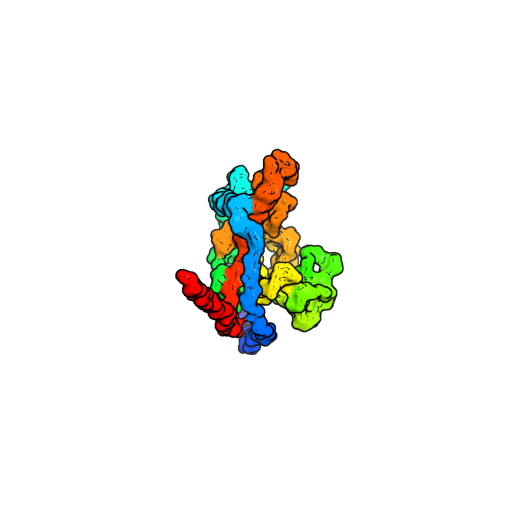9.327 -10.156 1.00 94.94 118 TYR A CA 1
ATOM 946 C C . TYR A 1 118 ? 11.662 -10.807 -10.523 1.00 94.94 118 TYR A C 1
ATOM 948 O O . TYR A 1 118 ? 10.611 -11.206 -11.022 1.00 94.94 118 TYR A O 1
ATOM 956 N N . LYS A 1 119 ? 12.653 -11.641 -10.182 1.00 95.50 119 LYS A N 1
ATOM 957 C CA . LYS A 1 119 ? 12.612 -13.078 -10.482 1.00 95.50 119 LYS A CA 1
ATOM 958 C C . LYS A 1 119 ? 11.402 -13.770 -9.845 1.00 95.50 119 LYS A C 1
ATOM 960 O O . LYS A 1 119 ? 10.668 -14.460 -10.542 1.00 95.50 119 LYS A O 1
ATOM 965 N N . ILE A 1 120 ? 11.156 -13.528 -8.554 1.00 96.94 120 ILE A N 1
ATOM 966 C CA . ILE A 1 120 ? 10.018 -14.113 -7.821 1.00 96.94 120 ILE A CA 1
ATOM 967 C C . ILE A 1 120 ? 8.683 -13.769 -8.495 1.00 96.94 120 ILE A C 1
ATOM 969 O O . ILE A 1 120 ? 7.803 -14.622 -8.588 1.00 96.94 120 ILE A O 1
ATOM 973 N N . LEU A 1 121 ? 8.515 -12.525 -8.949 1.00 97.62 121 LEU A N 1
ATOM 974 C CA . LEU A 1 121 ? 7.266 -12.073 -9.558 1.00 97.62 121 LEU A CA 1
ATOM 975 C C . LEU A 1 121 ? 7.076 -12.629 -10.970 1.00 97.62 121 LEU A C 1
ATOM 977 O O . LEU A 1 121 ? 5.966 -13.037 -11.305 1.00 97.62 121 LEU A O 1
ATOM 981 N N . ILE A 1 122 ? 8.137 -12.687 -11.777 1.00 97.19 122 ILE A N 1
ATOM 982 C CA . ILE A 1 122 ? 8.070 -13.299 -13.109 1.00 97.19 122 ILE A CA 1
ATOM 983 C C . ILE A 1 122 ? 7.750 -14.795 -13.004 1.00 97.19 122 ILE A C 1
ATOM 985 O O . ILE A 1 122 ? 6.833 -15.261 -13.679 1.00 97.19 122 ILE A O 1
ATOM 989 N N . ASP A 1 123 ? 8.417 -15.524 -12.105 1.00 96.88 123 ASP A N 1
ATOM 990 C CA . ASP A 1 123 ? 8.157 -16.953 -11.871 1.00 96.88 123 ASP A CA 1
ATOM 991 C C . ASP A 1 123 ? 6.721 -17.198 -11.362 1.00 96.88 123 ASP A C 1
ATOM 993 O O . ASP A 1 123 ? 6.108 -18.221 -11.664 1.00 96.88 123 ASP A O 1
ATOM 997 N N . ALA A 1 124 ? 6.146 -16.231 -10.638 1.00 96.81 124 ALA A N 1
ATOM 998 C CA . ALA A 1 124 ? 4.754 -16.246 -10.189 1.00 96.81 124 ALA A CA 1
ATOM 999 C C . ALA A 1 124 ? 3.738 -15.787 -11.260 1.00 96.81 124 ALA A C 1
ATOM 1001 O O . ALA A 1 124 ? 2.560 -15.625 -10.946 1.00 96.81 124 ALA A O 1
ATOM 1002 N N . GLY A 1 125 ? 4.164 -15.560 -12.508 1.00 95.75 125 GLY A N 1
ATOM 1003 C CA . GLY A 1 125 ? 3.281 -15.237 -13.633 1.00 95.75 125 GLY A CA 1
ATOM 1004 C C . GLY A 1 125 ? 2.864 -13.767 -13.735 1.00 95.75 125 GLY A C 1
ATOM 1005 O O . GLY A 1 125 ? 1.893 -13.449 -14.424 1.00 95.75 125 GLY A O 1
ATOM 1006 N N . PHE A 1 126 ? 3.556 -12.850 -13.052 1.00 96.38 126 PHE A N 1
ATOM 1007 C CA . PHE A 1 126 ? 3.300 -11.420 -13.213 1.00 96.38 126 PHE A CA 1
ATOM 1008 C C . PHE A 1 126 ? 3.907 -10.891 -14.515 1.00 96.38 126 PHE A C 1
ATOM 1010 O O . PHE A 1 126 ? 5.033 -11.214 -14.883 1.00 96.38 126 PHE A O 1
ATOM 1017 N N . HIS A 1 127 ? 3.195 -9.971 -15.159 1.00 95.69 127 HIS A N 1
ATOM 1018 C CA . HIS A 1 127 ? 3.741 -9.147 -16.228 1.00 95.69 127 HIS A CA 1
ATOM 1019 C C . HIS A 1 127 ? 4.390 -7.888 -15.645 1.00 95.69 127 HIS A C 1
ATOM 1021 O O . HIS A 1 127 ? 3.752 -7.160 -14.884 1.00 95.69 127 HIS A O 1
ATOM 1027 N N . HIS A 1 128 ? 5.644 -7.631 -16.020 1.00 96.00 128 HIS A N 1
ATOM 1028 C CA . HIS A 1 128 ? 6.412 -6.448 -15.629 1.00 96.00 128 HIS A CA 1
ATOM 1029 C C . HIS A 1 128 ? 6.340 -5.309 -16.659 1.00 96.00 128 HIS A C 1
ATOM 1031 O O . HIS A 1 128 ? 6.474 -5.532 -17.861 1.00 96.00 128 HIS A O 1
ATOM 1037 N N . GLU A 1 129 ? 6.191 -4.083 -16.160 1.00 95.75 129 GLU A N 1
ATOM 1038 C CA . GLU A 1 129 ? 6.326 -2.821 -16.887 1.00 95.75 129 GLU A CA 1
ATOM 1039 C C . GLU A 1 129 ? 7.149 -1.835 -16.039 1.00 95.75 129 GLU A C 1
ATOM 1041 O O . GLU A 1 129 ? 6.878 -1.648 -14.851 1.00 95.75 129 GLU A O 1
ATOM 1046 N N . ARG A 1 130 ? 8.129 -1.155 -16.643 1.00 95.62 130 ARG A N 1
ATOM 1047 C CA . ARG A 1 130 ? 8.869 -0.057 -16.002 1.00 95.62 130 ARG A CA 1
ATOM 1048 C C . ARG A 1 130 ? 8.357 1.285 -16.506 1.00 95.62 130 ARG A C 1
ATOM 1050 O O . ARG A 1 130 ? 8.374 1.544 -17.706 1.00 95.62 130 ARG A O 1
ATOM 1057 N N . VAL A 1 131 ? 7.947 2.158 -15.586 1.00 95.56 131 VAL A N 1
ATOM 1058 C CA . VAL A 1 131 ? 7.361 3.468 -15.902 1.00 95.56 131 VAL A CA 1
ATOM 1059 C C . VAL A 1 131 ? 8.026 4.608 -15.121 1.00 95.56 131 VAL A C 1
ATOM 1061 O O . VAL A 1 131 ? 8.552 4.384 -14.031 1.00 95.56 131 VAL A O 1
ATOM 1064 N N . PRO A 1 132 ? 7.956 5.855 -15.613 1.00 96.12 132 PRO A N 1
ATOM 1065 C CA . PRO A 1 132 ? 8.309 7.049 -14.845 1.00 96.12 132 PRO A CA 1
ATOM 1066 C C . PRO A 1 132 ? 7.512 7.179 -13.538 1.00 96.12 132 PRO A C 1
ATOM 1068 O O . PRO A 1 132 ? 6.277 7.090 -13.540 1.00 96.12 132 PRO A O 1
ATOM 1071 N N . LEU A 1 133 ? 8.182 7.464 -12.418 1.00 94.44 133 LEU A N 1
ATOM 1072 C CA . LEU A 1 133 ? 7.515 7.686 -11.136 1.00 94.44 133 LEU A CA 1
ATOM 1073 C C . LEU A 1 133 ? 6.779 9.036 -11.130 1.00 94.44 133 LEU A C 1
ATOM 1075 O O . LEU A 1 133 ? 7.374 10.108 -11.001 1.00 94.44 133 LEU A O 1
ATOM 1079 N N . SER A 1 134 ? 5.450 8.983 -11.221 1.00 93.31 134 SER A N 1
ATOM 1080 C CA . SER A 1 134 ? 4.603 10.177 -11.147 1.00 93.31 134 SER A CA 1
ATOM 1081 C C . SER A 1 134 ? 4.616 10.804 -9.748 1.00 93.31 134 SER A C 1
ATOM 1083 O O . SER A 1 134 ? 4.435 10.121 -8.737 1.00 93.31 134 SER A O 1
ATOM 1085 N N . ALA A 1 135 ? 4.747 12.128 -9.691 1.00 89.12 135 ALA A N 1
ATOM 1086 C CA . ALA A 1 135 ? 4.668 12.906 -8.459 1.00 89.12 135 ALA A CA 1
ATOM 1087 C C . ALA A 1 135 ? 3.236 13.118 -7.953 1.00 89.12 135 ALA A C 1
ATOM 1089 O O . ALA A 1 135 ? 3.034 13.449 -6.783 1.00 89.12 135 ALA A O 1
ATOM 1090 N N . TYR A 1 136 ? 2.246 12.918 -8.825 1.00 82.75 136 TYR A N 1
ATOM 1091 C CA . TYR A 1 136 ? 0.828 13.064 -8.514 1.00 82.75 136 TYR A CA 1
ATOM 1092 C C . TYR A 1 136 ? 0.021 11.892 -9.072 1.00 82.75 136 TYR A C 1
ATOM 1094 O O . TYR A 1 136 ? 0.415 11.237 -10.035 1.00 82.75 136 TYR A O 1
ATOM 1102 N N . SER A 1 137 ? -1.137 11.624 -8.473 1.00 68.00 137 SER A N 1
ATOM 1103 C CA . SER A 1 137 ? -2.047 10.564 -8.919 1.00 68.00 137 SER A CA 1
ATOM 1104 C C . SER A 1 137 ? -3.004 10.997 -10.037 1.00 68.00 137 SER A C 1
ATOM 1106 O O . SER A 1 137 ? -3.770 10.165 -10.521 1.00 68.00 137 SER A O 1
ATOM 1108 N N . ASN A 1 138 ? -2.995 12.274 -10.438 1.00 69.69 138 ASN A N 1
ATOM 1109 C CA . ASN A 1 138 ? -3.859 12.813 -11.485 1.00 69.69 138 ASN A CA 1
ATOM 1110 C C . ASN A 1 138 ? -3.117 12.972 -12.824 1.00 69.69 138 ASN A C 1
ATOM 1112 O O . ASN A 1 138 ? -1.916 13.220 -12.880 1.00 69.69 138 ASN A O 1
ATOM 1116 N N . ASP A 1 139 ? -3.863 12.830 -13.921 1.00 66.88 139 ASP A N 1
ATOM 1117 C CA . ASP A 1 139 ? -3.303 12.865 -15.280 1.00 66.88 139 ASP A CA 1
ATOM 1118 C C . ASP A 1 139 ? -3.098 14.295 -15.809 1.00 66.88 139 ASP A C 1
ATOM 1120 O O . ASP A 1 139 ? -2.329 14.514 -16.744 1.00 66.88 139 ASP A O 1
ATOM 1124 N N . LYS A 1 140 ? -3.759 15.291 -15.205 1.00 72.38 140 LYS A N 1
ATOM 1125 C CA . LYS A 1 140 ? -3.644 16.698 -15.610 1.00 72.38 140 LYS A CA 1
ATOM 1126 C C . LYS A 1 140 ? -2.343 17.298 -15.083 1.00 72.38 140 LYS A C 1
ATOM 1128 O O . LYS A 1 140 ? -2.188 17.452 -13.876 1.00 72.38 140 LYS A O 1
ATOM 1133 N N . GLY A 1 141 ? -1.441 17.669 -15.992 1.00 78.31 141 GLY A N 1
ATOM 1134 C CA . GLY A 1 141 ? -0.146 18.249 -15.629 1.00 78.31 141 GLY A CA 1
ATOM 1135 C C . GLY A 1 141 ? 0.761 17.246 -14.918 1.00 78.31 141 GLY A C 1
ATOM 1136 O O . GLY A 1 141 ? 1.422 17.611 -13.946 1.00 78.31 141 GLY A O 1
ATOM 1137 N N . ARG A 1 142 ? 0.747 15.981 -15.369 1.00 87.00 142 ARG A N 1
ATOM 1138 C CA . ARG A 1 142 ? 1.547 14.897 -14.792 1.00 87.00 142 ARG A CA 1
ATOM 1139 C C . ARG A 1 142 ? 3.014 15.331 -14.723 1.00 87.00 142 ARG A C 1
ATOM 1141 O O . ARG A 1 142 ? 3.638 15.606 -15.744 1.00 87.00 142 ARG A O 1
ATOM 1148 N N . LYS A 1 143 ? 3.530 15.418 -13.499 1.00 93.94 143 LYS A N 1
ATOM 1149 C CA . LYS A 1 143 ? 4.947 15.652 -13.227 1.00 93.94 143 LYS A CA 1
ATOM 1150 C C . LYS A 1 143 ? 5.579 14.363 -12.731 1.00 93.94 143 LYS A C 1
ATOM 1152 O O . LYS A 1 143 ? 4.903 13.570 -12.077 1.00 93.94 143 LYS A O 1
ATOM 1157 N N . PHE A 1 144 ? 6.863 14.197 -12.985 1.00 94.94 144 PHE A N 1
ATOM 1158 C CA . PHE A 1 144 ? 7.654 13.040 -12.592 1.00 94.94 144 PHE A CA 1
ATOM 1159 C C . PHE A 1 144 ? 8.729 13.475 -11.614 1.00 94.94 144 PHE A C 1
ATOM 1161 O O . PHE A 1 144 ? 9.232 14.594 -11.713 1.00 94.94 144 PHE A O 1
ATOM 1168 N N . TRP A 1 145 ? 9.031 12.616 -10.650 1.00 94.25 145 TRP A N 1
ATOM 1169 C CA . TRP A 1 145 ? 10.108 12.866 -9.703 1.00 94.25 145 TRP A CA 1
ATOM 1170 C C . TRP A 1 145 ? 11.466 12.710 -10.382 1.00 94.25 145 TRP A C 1
ATOM 1172 O O . TRP A 1 145 ? 11.696 11.714 -11.067 1.00 94.25 145 TRP A O 1
ATOM 1182 N N . LEU A 1 146 ? 12.346 13.683 -10.158 1.00 93.38 146 LEU A N 1
ATOM 1183 C CA . LEU A 1 146 ? 13.765 13.582 -10.476 1.00 93.38 146 LEU A CA 1
ATOM 1184 C C . LEU A 1 146 ? 14.545 13.098 -9.247 1.00 93.38 146 LEU A C 1
ATOM 1186 O O . LEU A 1 146 ? 14.092 13.280 -8.113 1.00 93.38 146 LEU A O 1
ATOM 1190 N N . ARG A 1 147 ? 15.712 12.486 -9.465 1.00 90.31 147 ARG A N 1
ATOM 1191 C CA . ARG A 1 147 ? 16.595 11.960 -8.405 1.00 90.31 147 ARG A CA 1
ATOM 1192 C C . ARG A 1 147 ? 17.026 13.015 -7.384 1.00 90.31 147 ARG A C 1
ATOM 1194 O O . ARG A 1 147 ? 17.155 12.700 -6.206 1.00 90.31 147 ARG A O 1
ATOM 1201 N N . ASP A 1 148 ? 17.144 14.272 -7.806 1.00 89.00 148 ASP A N 1
ATOM 1202 C CA . ASP A 1 148 ? 17.457 15.422 -6.945 1.00 89.00 148 ASP A CA 1
ATOM 1203 C C . ASP A 1 148 ? 16.273 15.899 -6.068 1.00 89.00 148 ASP A C 1
ATOM 1205 O O . ASP A 1 148 ? 16.402 16.847 -5.293 1.00 89.00 148 ASP A O 1
ATOM 1209 N N . GLY A 1 149 ? 15.099 15.264 -6.177 1.00 90.31 149 GLY A N 1
ATOM 1210 C CA . GLY A 1 149 ? 13.884 15.645 -5.451 1.00 90.31 149 GLY A CA 1
ATOM 1211 C C . GLY A 1 149 ? 13.078 16.769 -6.096 1.00 90.31 149 GLY A C 1
ATOM 1212 O O . GLY A 1 149 ? 12.034 17.153 -5.556 1.00 90.31 149 GLY A O 1
ATOM 1213 N N . THR A 1 150 ? 13.492 17.282 -7.253 1.00 92.31 150 THR A N 1
ATOM 1214 C CA . THR A 1 150 ? 12.684 18.194 -8.064 1.00 92.31 150 THR A CA 1
ATOM 1215 C C . THR A 1 150 ? 11.719 17.415 -8.969 1.00 92.31 150 THR A C 1
ATOM 1217 O O . THR A 1 150 ? 11.526 16.201 -8.834 1.00 92.31 150 THR A O 1
ATOM 1220 N N . LYS A 1 151 ? 10.985 18.127 -9.835 1.00 94.12 151 LYS A N 1
ATOM 1221 C CA . LYS A 1 151 ? 9.930 17.541 -10.669 1.00 94.12 151 LYS A CA 1
ATOM 1222 C C . LYS A 1 151 ? 9.988 18.066 -12.094 1.00 94.12 151 LYS A C 1
ATOM 1224 O O . LYS A 1 151 ? 9.995 19.277 -12.292 1.00 94.12 151 LYS A O 1
ATOM 1229 N N . THR A 1 152 ? 9.868 17.169 -13.067 1.00 95.06 152 THR A N 1
ATOM 1230 C CA . THR A 1 152 ? 9.827 17.495 -14.502 1.00 95.06 152 THR A CA 1
ATOM 1231 C C . THR A 1 152 ? 8.482 17.128 -15.128 1.00 95.06 152 THR A C 1
ATOM 1233 O O . THR A 1 152 ? 7.753 16.289 -14.601 1.00 95.06 152 THR A O 1
ATOM 1236 N N . THR A 1 153 ? 8.126 17.735 -16.258 1.00 95.56 153 THR A N 1
ATOM 1237 C CA . THR A 1 153 ? 7.022 17.269 -17.120 1.00 95.56 153 THR A CA 1
ATOM 1238 C C . THR A 1 153 ? 7.504 16.331 -18.227 1.00 95.56 153 THR A C 1
ATOM 1240 O O . THR A 1 153 ? 6.670 15.706 -18.878 1.00 95.56 153 THR A O 1
ATOM 1243 N N . ASN A 1 154 ? 8.821 16.204 -18.437 1.00 96.25 154 ASN A N 1
ATOM 1244 C CA . ASN A 1 154 ? 9.407 15.304 -19.425 1.00 96.25 154 ASN A CA 1
ATOM 1245 C C . ASN A 1 154 ? 9.596 13.892 -18.827 1.00 96.25 154 ASN A C 1
ATOM 1247 O O . ASN A 1 154 ? 10.516 13.696 -18.038 1.00 96.25 154 ASN A O 1
ATOM 1251 N N . PRO A 1 155 ? 8.790 12.882 -19.206 1.00 95.50 155 PRO A N 1
ATOM 1252 C CA . PRO A 1 155 ? 8.936 11.519 -18.685 1.00 95.50 155 PRO A CA 1
ATOM 1253 C C . PRO A 1 155 ? 10.217 10.805 -19.138 1.00 95.50 155 PRO A C 1
ATOM 1255 O O . PRO A 1 155 ? 10.518 9.741 -18.609 1.00 95.50 155 PRO A O 1
ATOM 1258 N N . LY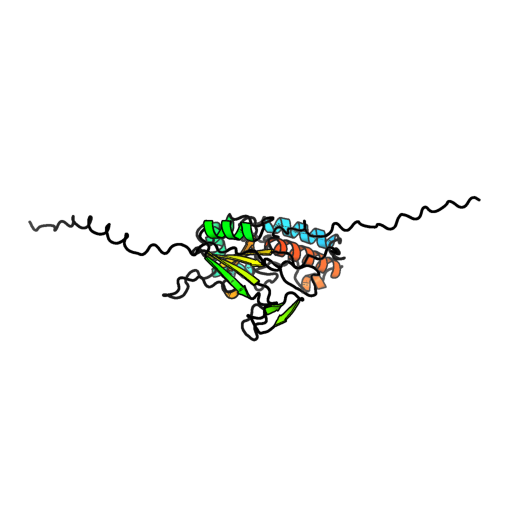S A 1 156 ? 10.920 11.337 -20.147 1.00 96.75 156 LYS A N 1
ATOM 1259 C CA . LYS A 1 156 ? 12.135 10.747 -20.731 1.00 96.75 156 LYS A CA 1
ATOM 1260 C C . LYS A 1 156 ? 13.422 11.405 -20.231 1.00 96.75 156 LYS A C 1
ATOM 1262 O O . LYS A 1 156 ? 14.491 11.116 -20.757 1.00 96.75 156 LYS A O 1
ATOM 1267 N N . ASP A 1 157 ? 13.318 12.338 -19.290 1.00 97.12 157 ASP A N 1
ATOM 1268 C CA . ASP A 1 157 ? 14.486 12.961 -18.677 1.00 97.12 157 ASP A CA 1
ATOM 1269 C C . ASP A 1 157 ? 15.319 11.881 -17.947 1.00 97.12 157 ASP A C 1
ATOM 1271 O O . ASP A 1 157 ? 14.746 11.080 -17.205 1.00 97.12 157 ASP A O 1
ATOM 1275 N N . PRO A 1 158 ? 16.646 11.803 -18.172 1.00 95.06 158 PRO A N 1
ATOM 1276 C CA . PRO A 1 158 ? 17.493 10.742 -17.620 1.00 95.06 158 PRO A CA 1
ATOM 1277 C C . PRO A 1 158 ? 17.577 10.749 -16.087 1.00 95.06 158 PRO A C 1
ATOM 1279 O O . PRO A 1 158 ? 17.990 9.750 -15.501 1.00 95.06 158 PRO A O 1
ATOM 1282 N N . GLN A 1 159 ? 17.194 11.849 -15.432 1.00 94.62 159 GLN A N 1
ATOM 1283 C CA . GLN A 1 159 ? 17.138 11.955 -13.973 1.00 94.62 159 GLN A CA 1
ATOM 1284 C C . GLN A 1 159 ? 15.802 11.471 -13.392 1.00 94.62 159 GLN A C 1
ATOM 1286 O O . GLN A 1 159 ? 15.626 11.496 -12.174 1.00 94.62 159 GLN A O 1
ATOM 1291 N N . VAL A 1 160 ? 14.838 11.059 -14.223 1.00 95.38 160 VAL A N 1
ATOM 1292 C CA . VAL A 1 160 ? 13.534 10.575 -13.754 1.00 95.38 160 VAL A CA 1
ATOM 1293 C C . VAL A 1 160 ? 13.688 9.263 -13.002 1.00 95.38 160 VAL A C 1
ATOM 1295 O O . VAL A 1 160 ? 14.229 8.286 -13.516 1.00 95.38 160 VAL A O 1
ATOM 1298 N N . VAL A 1 161 ? 13.125 9.222 -11.796 1.00 93.44 161 VAL A N 1
ATOM 1299 C CA . VAL A 1 161 ? 13.103 8.010 -10.979 1.00 93.44 161 VAL A CA 1
ATOM 1300 C C . VAL A 1 161 ? 12.150 6.979 -11.596 1.00 93.44 161 VAL A C 1
ATOM 1302 O O . VAL A 1 161 ? 10.988 7.310 -11.870 1.00 93.44 161 VAL A O 1
ATOM 1305 N N . PRO A 1 162 ? 12.583 5.722 -11.802 1.00 95.56 162 PRO A N 1
ATOM 1306 C CA . PRO A 1 162 ? 11.716 4.672 -12.313 1.00 95.56 162 PRO A CA 1
ATOM 1307 C C . PRO A 1 162 ? 10.818 4.080 -11.218 1.00 95.56 162 PRO A C 1
ATOM 1309 O O . PRO A 1 162 ? 11.121 4.094 -10.024 1.00 95.56 162 PRO A O 1
ATOM 1312 N N . MET A 1 163 ? 9.707 3.490 -11.646 1.00 96.19 163 MET A N 1
ATOM 1313 C CA . MET A 1 163 ? 8.855 2.614 -10.852 1.00 96.19 163 MET A CA 1
ATOM 1314 C C . MET A 1 163 ? 8.558 1.360 -11.669 1.00 96.19 163 MET A C 1
ATOM 1316 O O . MET A 1 163 ? 8.149 1.450 -12.824 1.00 96.19 163 MET A O 1
ATOM 1320 N N . ASP A 1 164 ? 8.704 0.200 -11.047 1.00 96.94 164 ASP A N 1
ATOM 1321 C CA . ASP A 1 164 ? 8.317 -1.073 -11.636 1.00 96.94 164 ASP A CA 1
ATOM 1322 C C . ASP A 1 164 ? 6.887 -1.419 -11.223 1.00 96.94 164 ASP A C 1
ATOM 1324 O O . ASP A 1 164 ? 6.519 -1.320 -10.049 1.00 96.94 164 ASP A O 1
ATOM 1328 N N . ILE A 1 165 ? 6.068 -1.811 -12.191 1.00 97.25 165 ILE A N 1
ATOM 1329 C CA . ILE A 1 165 ? 4.702 -2.283 -12.002 1.00 97.25 165 ILE A CA 1
ATOM 1330 C C . ILE A 1 165 ? 4.655 -3.737 -12.453 1.00 97.25 165 ILE A C 1
ATOM 1332 O O . ILE A 1 165 ? 5.013 -4.061 -13.579 1.00 97.25 165 ILE A O 1
ATOM 1336 N N . TYR A 1 166 ? 4.171 -4.600 -11.572 1.00 97.50 166 TYR A N 1
ATOM 1337 C CA . TYR A 1 166 ? 3.925 -6.004 -11.843 1.00 97.50 166 TYR A CA 1
ATOM 1338 C C . TYR A 1 166 ? 2.427 -6.246 -11.733 1.00 97.50 166 TYR A C 1
ATOM 1340 O O . TYR A 1 166 ? 1.828 -5.936 -10.700 1.00 97.50 166 TYR A O 1
ATOM 1348 N N . ALA A 1 167 ? 1.817 -6.788 -12.780 1.00 96.75 167 ALA A N 1
ATOM 1349 C CA . ALA A 1 167 ? 0.388 -7.071 -12.833 1.00 96.75 167 ALA A CA 1
ATOM 1350 C C . ALA A 1 167 ? 0.144 -8.556 -13.102 1.00 96.75 167 ALA A C 1
ATOM 1352 O O . ALA A 1 167 ? 0.728 -9.126 -14.020 1.00 96.75 167 ALA A O 1
ATOM 1353 N N . HIS A 1 168 ? -0.738 -9.167 -12.318 1.00 96.12 168 HIS A N 1
ATOM 1354 C CA . HIS A 1 168 ? -1.134 -10.560 -12.481 1.00 96.12 168 HIS A CA 1
ATOM 1355 C C . HIS A 1 168 ? -2.593 -10.653 -12.976 1.00 96.12 168 HIS A C 1
ATOM 1357 O O . HIS A 1 168 ? -3.430 -9.849 -12.545 1.00 96.12 168 HIS A O 1
ATOM 1363 N N . PRO A 1 169 ? -2.946 -11.618 -13.852 1.00 93.44 169 PRO A N 1
ATOM 1364 C CA . PRO A 1 169 ? -4.300 -11.746 -14.411 1.00 93.44 169 PRO A CA 1
ATOM 1365 C C . PRO A 1 169 ? -5.428 -11.899 -13.378 1.00 93.44 169 PRO A C 1
ATOM 1367 O O . PRO A 1 169 ? -6.570 -11.534 -13.644 1.00 93.44 169 PRO A O 1
ATOM 1370 N N . ASP A 1 170 ? -5.118 -12.394 -12.177 1.00 94.75 170 ASP A N 1
ATOM 1371 C CA . ASP A 1 170 ? -6.078 -12.515 -11.067 1.00 94.75 170 ASP A CA 1
ATOM 1372 C C . ASP A 1 170 ? -6.430 -11.176 -10.382 1.00 94.75 170 ASP A C 1
ATOM 1374 O O . ASP A 1 170 ? -7.227 -11.147 -9.439 1.00 94.75 170 ASP A O 1
ATOM 1378 N N . GLY A 1 171 ? -5.835 -10.067 -10.831 1.00 95.38 171 GLY A N 1
ATOM 1379 C CA . GLY A 1 171 ? -6.074 -8.720 -10.319 1.00 95.38 171 GLY A CA 1
ATOM 1380 C C . GLY A 1 171 ? -5.100 -8.240 -9.250 1.00 95.38 171 GLY A C 1
ATOM 1381 O O . GLY A 1 171 ? -5.320 -7.163 -8.688 1.00 95.38 171 GLY A O 1
ATOM 1382 N N . GLY A 1 172 ? -4.060 -9.017 -8.949 1.00 97.56 172 GLY A N 1
ATOM 1383 C CA . GLY A 1 172 ? -2.954 -8.590 -8.103 1.00 97.56 172 GLY A CA 1
ATOM 1384 C C . GLY A 1 172 ? -2.039 -7.585 -8.806 1.00 97.56 172 GLY A C 1
ATOM 1385 O O . GLY A 1 172 ? -1.688 -7.752 -9.973 1.00 97.56 172 GLY A O 1
ATOM 1386 N N . ILE A 1 173 ? -1.635 -6.537 -8.087 1.00 98.00 173 ILE A N 1
ATOM 1387 C CA . ILE A 1 173 ? -0.645 -5.555 -8.542 1.00 98.00 173 ILE A CA 1
ATOM 1388 C C . ILE A 1 173 ? 0.427 -5.386 -7.474 1.00 98.00 173 ILE A C 1
ATOM 1390 O O . ILE A 1 173 ? 0.113 -5.186 -6.299 1.00 98.00 173 ILE A O 1
ATOM 1394 N N . ILE A 1 174 ? 1.689 -5.370 -7.893 1.00 98.31 174 ILE A N 1
ATOM 1395 C CA . ILE A 1 174 ? 2.825 -4.978 -7.060 1.00 98.31 174 ILE A CA 1
ATOM 1396 C C . ILE A 1 174 ? 3.512 -3.793 -7.723 1.00 98.31 174 ILE A C 1
ATOM 1398 O O . ILE A 1 174 ? 3.772 -3.798 -8.922 1.00 98.31 174 ILE A O 1
ATOM 1402 N N . ARG A 1 175 ? 3.792 -2.750 -6.945 1.00 97.88 175 ARG A N 1
ATOM 1403 C CA . ARG A 1 175 ? 4.599 -1.610 -7.389 1.00 97.88 175 ARG A CA 1
ATOM 1404 C C . ARG A 1 175 ? 5.872 -1.574 -6.587 1.00 97.88 175 ARG A C 1
ATOM 1406 O O . ARG A 1 175 ? 5.781 -1.582 -5.363 1.00 97.88 175 ARG A O 1
ATOM 1413 N N . ILE A 1 176 ? 7.005 -1.459 -7.259 1.00 97.12 176 ILE A N 1
ATOM 1414 C CA . ILE A 1 176 ? 8.316 -1.318 -6.638 1.00 97.12 176 ILE A CA 1
ATOM 1415 C C . ILE A 1 176 ? 8.891 0.027 -7.051 1.00 97.12 176 ILE A C 1
ATOM 1417 O O . ILE A 1 176 ? 8.888 0.394 -8.223 1.00 97.12 176 ILE A O 1
ATOM 1421 N N . LYS A 1 177 ? 9.376 0.774 -6.068 1.00 95.50 177 LYS A N 1
ATOM 1422 C CA . LYS A 1 177 ? 10.144 1.997 -6.269 1.00 95.50 177 LYS A CA 1
ATOM 1423 C C . LYS A 1 177 ? 11.577 1.655 -5.886 1.00 95.50 177 LYS A C 1
ATOM 1425 O O . LYS A 1 177 ? 11.899 1.766 -4.704 1.00 95.50 177 LYS A O 1
ATOM 1430 N N . PRO A 1 178 ? 12.402 1.167 -6.827 1.00 92.00 178 PRO A N 1
ATOM 1431 C CA . PRO A 1 178 ? 13.717 0.618 -6.504 1.00 92.00 178 PRO A CA 1
ATOM 1432 C C . PRO A 1 178 ? 14.659 1.674 -5.921 1.00 92.00 178 PRO A C 1
ATOM 1434 O O . PRO A 1 178 ? 15.504 1.339 -5.109 1.00 92.00 178 PRO A O 1
ATOM 1437 N N . GLU A 1 179 ? 14.475 2.945 -6.277 1.00 90.50 179 GLU A N 1
ATOM 1438 C CA . GLU A 1 179 ? 15.239 4.077 -5.735 1.00 90.50 179 GLU A CA 1
ATOM 1439 C C . GLU A 1 179 ? 14.456 4.833 -4.642 1.00 90.50 179 GLU A C 1
ATOM 1441 O O . GLU A 1 179 ? 14.880 5.888 -4.196 1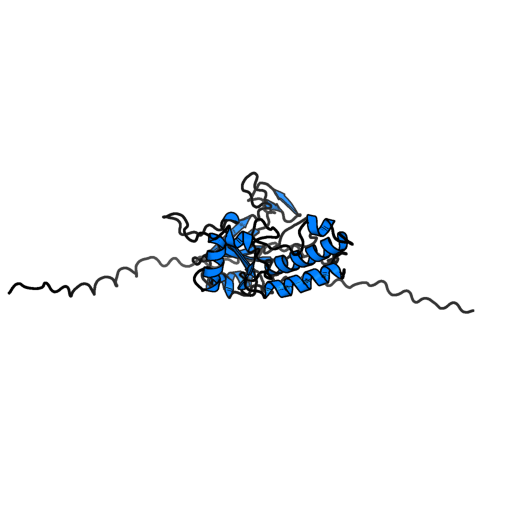.00 90.50 179 GLU A O 1
ATOM 1446 N N . GLY A 1 180 ? 13.286 4.345 -4.213 1.00 91.69 180 GLY A N 1
ATOM 1447 C CA . GLY A 1 180 ? 12.399 5.062 -3.294 1.00 91.69 180 GLY A CA 1
ATOM 1448 C C . GLY A 1 180 ? 11.690 6.277 -3.906 1.00 91.69 180 GLY A C 1
ATOM 1449 O O . GLY A 1 180 ? 11.514 6.379 -5.118 1.00 91.69 180 GLY A O 1
ATOM 1450 N N . VAL A 1 181 ? 11.192 7.183 -3.054 1.00 90.94 181 VAL A N 1
ATOM 1451 C CA . VAL A 1 181 ? 10.592 8.460 -3.486 1.00 90.94 181 VAL A CA 1
ATOM 1452 C C . VAL A 1 181 ? 11.499 9.609 -3.044 1.00 90.94 181 VAL A C 1
ATOM 1454 O O . VAL A 1 181 ? 11.585 9.854 -1.836 1.00 90.94 181 VAL A O 1
ATOM 1457 N N . PRO A 1 182 ? 12.121 10.349 -3.975 1.00 87.44 182 PRO A N 1
ATOM 1458 C CA . PRO A 1 182 ? 12.861 11.556 -3.645 1.00 87.44 182 PRO A CA 1
ATOM 1459 C C . PRO A 1 182 ? 11.862 12.620 -3.201 1.00 87.44 182 PRO A C 1
ATOM 1461 O O . PRO A 1 182 ? 10.957 13.024 -3.925 1.00 87.44 182 PRO A O 1
ATOM 1464 N N . SER A 1 183 ? 11.947 12.991 -1.930 1.00 79.19 183 SER A N 1
ATOM 1465 C CA . SER A 1 183 ? 11.057 13.953 -1.294 1.00 79.19 183 SER A CA 1
ATOM 1466 C C . SER A 1 183 ? 11.922 14.927 -0.517 1.00 79.19 183 SER A C 1
ATOM 1468 O O . SER A 1 183 ? 12.766 14.466 0.245 1.00 79.19 183 SER A O 1
ATOM 1470 N N . PRO A 1 184 ? 11.661 16.245 -0.574 1.00 72.75 184 PRO A N 1
ATOM 1471 C CA . PRO A 1 184 ? 12.378 17.218 0.255 1.00 72.75 184 PRO A CA 1
ATOM 1472 C C . PRO A 1 184 ? 12.301 16.923 1.762 1.00 72.75 184 PRO A C 1
ATOM 1474 O O . PRO A 1 184 ? 13.074 17.452 2.548 1.00 72.75 184 PRO A O 1
ATOM 1477 N N . ARG A 1 185 ? 11.334 16.093 2.183 1.00 72.69 185 ARG A N 1
ATOM 1478 C CA . ARG A 1 185 ? 11.138 15.673 3.580 1.00 72.69 185 ARG A CA 1
ATOM 1479 C C . ARG A 1 185 ? 11.849 14.369 3.945 1.00 72.69 185 ARG A C 1
ATOM 1481 O O . ARG A 1 185 ? 11.789 13.972 5.106 1.00 72.69 185 ARG A O 1
ATOM 1488 N N . SER A 1 186 ? 12.430 13.674 2.971 1.00 68.56 186 SER A N 1
ATOM 1489 C CA . SER A 1 186 ? 13.196 12.451 3.184 1.00 68.56 186 SER A CA 1
ATOM 1490 C C . SER A 1 186 ? 14.593 12.671 2.640 1.00 68.56 186 SER A C 1
ATOM 1492 O O . SER A 1 186 ? 14.796 12.657 1.432 1.00 68.56 186 SER A O 1
ATOM 1494 N N . LEU A 1 187 ? 15.562 12.836 3.541 1.00 64.88 187 LEU A N 1
ATOM 1495 C CA . LEU A 1 187 ? 16.982 12.922 3.180 1.00 64.88 187 LEU A CA 1
ATOM 1496 C C . LEU A 1 187 ? 17.461 11.664 2.442 1.00 64.88 187 LEU A C 1
ATOM 1498 O O . LEU A 1 187 ? 18.489 11.687 1.773 1.00 64.88 187 LEU A O 1
ATOM 1502 N N . ARG A 1 188 ? 16.710 10.563 2.575 1.00 72.88 188 ARG A N 1
ATOM 1503 C CA . ARG A 1 188 ? 16.982 9.294 1.921 1.00 72.88 188 ARG A CA 1
ATOM 1504 C C . ARG A 1 188 ? 15.720 8.652 1.385 1.00 72.88 188 ARG A C 1
ATOM 1506 O O . ARG A 1 188 ? 14.869 8.213 2.162 1.00 72.88 188 ARG A O 1
ATOM 1513 N N . PRO A 1 189 ? 15.577 8.585 0.065 1.00 83.06 189 PRO A N 1
ATOM 1514 C CA . PRO A 1 189 ? 14.655 7.657 -0.552 1.00 83.06 189 PRO A CA 1
ATOM 1515 C C . PRO A 1 189 ? 15.079 6.237 -0.184 1.00 83.06 189 PRO A C 1
ATOM 1517 O O . PRO A 1 189 ? 16.235 5.866 -0.373 1.00 83.06 189 PRO A O 1
ATOM 1520 N N . GLN A 1 190 ? 14.162 5.456 0.378 1.00 88.56 190 GLN A N 1
ATOM 1521 C CA . GLN A 1 190 ? 14.387 4.032 0.589 1.00 88.56 190 GLN A CA 1
ATOM 1522 C C . GLN A 1 190 ? 13.576 3.231 -0.435 1.00 88.56 190 GLN A C 1
ATOM 1524 O O . GLN A 1 190 ? 12.408 3.573 -0.686 1.00 88.56 190 GLN A O 1
ATOM 1529 N N . PRO A 1 191 ? 14.173 2.185 -1.033 1.00 92.69 191 PRO A N 1
ATOM 1530 C CA . PRO A 1 191 ? 13.464 1.218 -1.845 1.00 92.69 191 PRO A CA 1
ATOM 1531 C C . PRO A 1 191 ? 12.234 0.699 -1.102 1.00 92.69 191 PRO A C 1
ATOM 1533 O O . PRO A 1 191 ? 12.304 0.293 0.055 1.00 92.69 191 PRO A O 1
ATOM 1536 N N . SER A 1 192 ? 11.088 0.739 -1.768 1.00 95.12 192 SER A N 1
ATOM 1537 C CA . SER A 1 192 ? 9.818 0.343 -1.158 1.00 95.12 192 SER A CA 1
ATOM 1538 C C . SER A 1 192 ? 8.915 -0.328 -2.173 1.00 95.12 192 SER A C 1
ATOM 1540 O O . SER A 1 192 ? 8.975 -0.048 -3.376 1.00 95.12 192 SER A O 1
ATOM 1542 N N . ALA A 1 193 ? 8.039 -1.193 -1.676 1.00 97.56 193 ALA A N 1
ATOM 1543 C CA . ALA A 1 193 ? 6.996 -1.819 -2.462 1.00 97.56 193 ALA A CA 1
ATOM 1544 C C . ALA A 1 193 ? 5.602 -1.529 -1.900 1.00 97.56 193 ALA A C 1
ATOM 1546 O O . ALA A 1 193 ? 5.416 -1.220 -0.727 1.00 97.56 193 ALA A O 1
ATOM 1547 N N . THR A 1 194 ? 4.589 -1.659 -2.752 1.00 98.00 194 THR A N 1
ATOM 1548 C CA . THR A 1 194 ? 3.191 -1.745 -2.316 1.00 98.00 194 THR A CA 1
ATOM 1549 C C . THR A 1 194 ? 2.499 -2.856 -3.081 1.00 98.00 194 THR A C 1
ATOM 1551 O O . THR A 1 194 ? 2.742 -3.014 -4.279 1.00 98.00 194 THR A O 1
ATOM 1554 N N . LYS A 1 195 ? 1.594 -3.572 -2.417 1.00 98.56 195 LYS A N 1
ATOM 1555 C CA . LYS A 1 195 ? 0.714 -4.560 -3.047 1.00 98.56 195 LYS A CA 1
ATOM 1556 C C . LYS A 1 195 ? -0.708 -4.026 -3.086 1.00 98.56 195 LYS A C 1
ATOM 1558 O O . LYS A 1 195 ? -1.129 -3.317 -2.170 1.00 98.56 195 LYS A O 1
ATOM 1563 N N . ALA A 1 196 ? -1.453 -4.350 -4.129 1.00 98.44 196 ALA A N 1
ATOM 1564 C CA . ALA A 1 196 ? -2.840 -3.948 -4.287 1.00 98.44 196 ALA A CA 1
ATOM 1565 C C . ALA A 1 196 ? -3.648 -5.019 -5.017 1.00 98.44 196 ALA A C 1
ATOM 1567 O O . ALA A 1 196 ? -3.102 -5.854 -5.734 1.00 98.44 196 ALA A O 1
ATOM 1568 N N . VAL A 1 197 ? -4.964 -4.938 -4.859 1.00 98.19 197 VAL A N 1
ATOM 1569 C CA . VAL A 1 197 ? -5.939 -5.709 -5.636 1.00 98.19 197 VAL A CA 1
ATOM 1570 C C . VAL A 1 197 ? -6.825 -4.727 -6.383 1.00 98.19 197 VAL A C 1
ATOM 1572 O O . VAL A 1 197 ? -7.183 -3.690 -5.823 1.00 98.19 197 VAL A O 1
ATOM 1575 N N . VAL A 1 198 ? -7.184 -5.015 -7.633 1.00 96.31 198 VAL A N 1
ATOM 1576 C CA . VAL A 1 198 ? -8.041 -4.124 -8.432 1.00 96.31 198 VAL A CA 1
ATOM 1577 C C . VAL A 1 198 ? -9.544 -4.377 -8.266 1.00 96.31 198 VAL A C 1
ATOM 1579 O O . VAL A 1 198 ? -9.991 -5.466 -7.898 1.00 96.31 198 VAL A O 1
ATOM 1582 N N . TYR A 1 199 ? -10.351 -3.364 -8.595 1.00 91.75 199 TYR A N 1
ATOM 1583 C CA . TYR A 1 199 ? -11.806 -3.485 -8.716 1.00 91.75 199 TYR A CA 1
ATOM 1584 C C . TYR A 1 199 ? -12.208 -4.269 -9.963 1.00 91.75 199 TYR A C 1
ATOM 1586 O O . TYR A 1 199 ? -12.964 -5.236 -9.866 1.00 91.75 199 TYR A O 1
ATOM 1594 N N . ASN A 1 200 ? -11.715 -3.836 -11.126 1.00 88.38 200 ASN A N 1
ATOM 1595 C CA . ASN A 1 200 ? -12.133 -4.356 -12.419 1.00 88.38 200 ASN A CA 1
ATOM 1596 C C . ASN A 1 200 ? -11.028 -5.231 -13.010 1.00 88.38 200 ASN A C 1
ATOM 1598 O O . ASN A 1 200 ? -9.979 -4.720 -13.400 1.00 88.38 200 ASN A O 1
ATOM 1602 N N . LEU A 1 201 ? -11.300 -6.537 -13.088 1.00 84.81 201 LEU A N 1
ATOM 1603 C CA . LEU A 1 201 ? -10.463 -7.513 -13.799 1.00 84.81 201 LEU A CA 1
ATOM 1604 C C . LEU A 1 201 ? -10.652 -7.430 -15.317 1.00 84.81 201 LEU A C 1
ATOM 1606 O O . LEU A 1 201 ? -9.752 -7.756 -16.079 1.00 84.81 201 LEU A O 1
ATOM 1610 N N . LYS A 1 202 ? -11.834 -6.980 -15.756 1.00 71.25 202 LYS A N 1
ATOM 1611 C CA . LYS A 1 202 ? -12.140 -6.769 -17.169 1.00 71.25 202 LYS A CA 1
ATOM 1612 C C . LYS A 1 202 ? -11.495 -5.470 -17.631 1.00 71.25 202 LYS A C 1
ATOM 1614 O O . LYS A 1 202 ? -12.028 -4.383 -17.410 1.00 71.25 202 LYS A O 1
ATOM 1619 N N . SER A 1 203 ? -10.357 -5.596 -18.280 1.00 56.78 203 SER A N 1
ATOM 1620 C CA . SER A 1 203 ? -9.937 -4.663 -19.313 1.00 56.78 203 SER A CA 1
ATOM 1621 C C . SER A 1 203 ? -10.914 -4.809 -20.505 1.00 56.78 203 SER A C 1
ATOM 1623 O O . SER A 1 203 ? -11.624 -5.812 -20.612 1.00 56.78 203 SER A O 1
ATOM 1625 N N . GLY A 1 204 ? -11.101 -3.777 -21.334 1.00 53.59 204 GLY A N 1
ATOM 1626 C CA . GLY A 1 204 ? -12.071 -3.818 -22.447 1.00 53.59 204 GLY A CA 1
ATOM 1627 C C . GLY A 1 204 ? -11.869 -5.042 -23.356 1.00 53.59 204 GLY A C 1
ATOM 1628 O O . GLY A 1 204 ? -10.787 -5.625 -23.332 1.00 53.59 204 GLY A O 1
ATOM 1629 N N . ARG A 1 205 ? -12.900 -5.412 -24.141 1.00 44.22 205 ARG A N 1
ATOM 1630 C CA . ARG A 1 205 ? -13.057 -6.685 -24.893 1.00 44.22 205 ARG A CA 1
ATOM 1631 C C . ARG A 1 205 ? -11.839 -7.180 -25.700 1.00 44.22 205 ARG A C 1
ATOM 1633 O O . ARG A 1 205 ? -11.811 -8.364 -26.001 1.00 44.22 205 ARG A O 1
ATOM 1640 N N . ASP A 1 206 ? -10.834 -6.340 -25.939 1.00 52.50 206 ASP A N 1
ATOM 1641 C CA . ASP A 1 206 ? -9.657 -6.639 -26.764 1.00 52.50 206 ASP A CA 1
ATOM 1642 C C . ASP A 1 206 ? -8.306 -6.432 -26.049 1.00 52.50 206 ASP A C 1
ATOM 1644 O O . ASP A 1 206 ? -7.255 -6.447 -26.683 1.00 52.50 206 ASP A O 1
ATOM 1648 N N . SER A 1 207 ? -8.287 -6.193 -24.733 1.00 51.59 207 SER A N 1
ATOM 1649 C CA . SER A 1 207 ? -7.041 -5.851 -24.028 1.00 51.59 207 SER A CA 1
ATOM 1650 C C . SER A 1 207 ? -6.585 -6.965 -23.096 1.00 51.59 207 SER A C 1
ATOM 1652 O O . SER A 1 207 ? -7.168 -7.178 -22.044 1.00 51.59 207 SER A O 1
ATOM 1654 N N . HIS A 1 208 ? -5.477 -7.624 -23.424 1.00 62.38 208 HIS A N 1
ATOM 1655 C CA . HIS A 1 208 ? -4.795 -8.581 -22.540 1.00 62.38 208 HIS A CA 1
ATOM 1656 C C . HIS A 1 208 ? -4.150 -7.928 -21.295 1.00 62.38 208 HIS A C 1
ATOM 1658 O O . HIS A 1 208 ? -3.492 -8.607 -20.511 1.00 62.38 208 HIS A O 1
ATOM 1664 N N . HIS A 1 209 ? -4.328 -6.618 -21.095 1.00 76.31 209 HIS A N 1
ATOM 1665 C CA . HIS A 1 209 ? -3.650 -5.845 -20.057 1.00 76.31 209 HIS A CA 1
ATOM 1666 C C . HIS A 1 209 ? -4.621 -5.342 -18.986 1.00 76.31 209 HIS A C 1
ATOM 1668 O O . HIS A 1 209 ? -5.541 -4.575 -19.267 1.00 76.31 209 HIS A O 1
ATOM 1674 N N . LEU A 1 210 ? -4.370 -5.744 -17.738 1.00 88.12 210 LEU A N 1
ATOM 1675 C CA . LEU A 1 210 ? -5.048 -5.243 -16.542 1.00 88.12 210 LEU A CA 1
ATOM 1676 C C . LEU A 1 210 ? -4.889 -3.714 -16.432 1.00 88.12 210 LEU A C 1
ATOM 1678 O O . LEU A 1 210 ? -3.786 -3.197 -16.593 1.00 88.12 210 LEU A O 1
ATOM 1682 N N . ASP A 1 211 ? -5.954 -2.973 -16.101 1.00 91.56 211 ASP A N 1
ATOM 1683 C CA . ASP A 1 211 ? -5.828 -1.535 -15.812 1.00 91.56 211 ASP A CA 1
ATOM 1684 C C . ASP A 1 211 ? -5.079 -1.330 -14.488 1.00 91.56 211 ASP A C 1
ATOM 1686 O O . ASP A 1 211 ? -5.662 -1.427 -13.402 1.00 91.56 211 ASP A O 1
ATOM 1690 N N . THR A 1 212 ? -3.789 -1.014 -14.592 1.00 92.31 212 THR A N 1
ATOM 1691 C CA . THR A 1 212 ? -2.892 -0.816 -13.454 1.00 92.31 212 THR A CA 1
ATOM 1692 C C . THR A 1 212 ? -2.957 0.588 -12.861 1.00 92.31 212 THR A C 1
ATOM 1694 O O . THR A 1 212 ? -2.117 0.933 -12.039 1.00 92.31 212 THR A O 1
ATOM 1697 N N . ARG A 1 213 ? -3.906 1.459 -13.226 1.00 91.81 213 ARG A N 1
ATOM 1698 C CA . ARG A 1 213 ? -3.969 2.821 -12.658 1.00 91.81 213 ARG A CA 1
ATOM 1699 C C . ARG A 1 213 ? -4.424 2.802 -11.197 1.00 91.81 213 ARG A C 1
ATOM 1701 O O . ARG A 1 213 ? -5.322 2.055 -10.824 1.00 91.81 213 ARG A O 1
ATOM 1708 N N . TYR A 1 214 ? -3.915 3.738 -10.387 1.00 90.81 214 TYR A N 1
ATOM 1709 C CA . TYR A 1 214 ? -4.271 3.875 -8.959 1.00 90.81 214 TYR A CA 1
ATOM 1710 C C . TYR A 1 214 ? -5.788 3.975 -8.697 1.00 90.81 214 TYR A C 1
ATOM 1712 O O . TYR A 1 214 ? -6.288 3.557 -7.656 1.00 90.81 214 TYR A O 1
ATOM 1720 N N . ARG A 1 215 ? -6.556 4.517 -9.651 1.00 91.06 215 ARG A N 1
ATOM 1721 C CA . ARG A 1 215 ? -8.022 4.602 -9.551 1.00 91.06 215 ARG A CA 1
ATOM 1722 C C . ARG A 1 215 ? -8.727 3.241 -9.600 1.00 91.06 215 ARG A C 1
ATOM 1724 O O . ARG A 1 215 ? -9.818 3.136 -9.051 1.00 91.06 215 ARG A O 1
ATOM 1731 N N . ASN A 1 216 ? -8.121 2.243 -10.246 1.00 94.00 216 ASN A N 1
ATOM 1732 C CA . ASN A 1 216 ? -8.646 0.882 -10.324 1.00 94.00 216 ASN A CA 1
ATOM 1733 C C . ASN A 1 216 ? -8.221 0.029 -9.117 1.00 94.00 216 ASN A C 1
ATOM 1735 O O . ASN A 1 216 ? -8.770 -1.048 -8.922 1.00 94.00 216 ASN A O 1
ATOM 1739 N N . GLU A 1 217 ? -7.290 0.496 -8.279 1.00 95.62 217 GLU A N 1
ATOM 1740 C CA . GLU A 1 217 ? -6.924 -0.193 -7.038 1.00 95.62 217 GLU A CA 1
ATOM 1741 C C . GLU A 1 217 ? -8.090 -0.148 -6.039 1.00 95.62 217 GLU A C 1
ATOM 1743 O O . GLU A 1 217 ? -8.552 0.928 -5.629 1.00 95.62 217 GLU A O 1
ATOM 1748 N N . ALA A 1 218 ? -8.545 -1.332 -5.633 1.00 96.88 218 ALA A N 1
ATOM 1749 C CA . ALA A 1 218 ? -9.576 -1.517 -4.631 1.00 96.88 218 ALA A CA 1
ATOM 1750 C C . ALA A 1 218 ? -9.060 -1.197 -3.233 1.00 96.88 218 ALA A C 1
ATOM 1752 O O . ALA A 1 218 ? -9.555 -0.285 -2.565 1.00 96.88 218 ALA A O 1
ATOM 1753 N N . PHE A 1 219 ? -8.019 -1.914 -2.834 1.00 98.25 219 PHE A N 1
ATOM 1754 C CA . PHE A 1 219 ? -7.379 -1.816 -1.531 1.00 98.25 219 PHE A CA 1
ATOM 1755 C C . PHE A 1 219 ? -5.902 -2.206 -1.645 1.00 98.25 219 PHE A C 1
ATOM 1757 O O . PHE A 1 219 ? -5.453 -2.708 -2.681 1.00 98.25 219 PHE A O 1
ATOM 1764 N N . LYS A 1 220 ? -5.139 -1.936 -0.586 1.00 98.31 220 LYS A N 1
ATOM 1765 C CA . LYS A 1 220 ? -3.739 -2.349 -0.449 1.00 98.31 220 LYS A CA 1
ATOM 1766 C C . LYS A 1 220 ? -3.655 -3.671 0.293 1.00 98.31 220 LYS A C 1
ATOM 1768 O O . LYS A 1 220 ? -4.558 -4.002 1.049 1.00 98.31 220 LYS A O 1
ATOM 1773 N N . VAL A 1 221 ? -2.581 -4.418 0.092 1.00 98.62 221 VAL A N 1
ATOM 1774 C CA . VAL A 1 221 ? -2.336 -5.676 0.804 1.00 98.62 221 VAL A CA 1
ATOM 1775 C C . VAL A 1 221 ? -1.033 -5.538 1.579 1.00 98.62 221 VAL A C 1
ATOM 1777 O O . VAL A 1 221 ? -0.045 -5.054 1.025 1.00 98.62 221 VAL A O 1
ATOM 1780 N N . SER A 1 222 ? -1.037 -5.904 2.860 1.00 98.25 222 SER A N 1
ATOM 1781 C CA . SER A 1 222 ? 0.181 -5.895 3.675 1.00 98.25 222 SER A CA 1
ATOM 1782 C C . SER A 1 222 ? 1.168 -6.977 3.236 1.00 98.25 222 SER A C 1
ATOM 1784 O O . SER A 1 222 ? 0.839 -7.853 2.427 1.00 98.25 222 SER A O 1
ATOM 1786 N N . ASP A 1 223 ? 2.384 -6.971 3.792 1.00 97.69 223 ASP A N 1
ATOM 1787 C CA . ASP A 1 223 ? 3.306 -8.081 3.530 1.00 97.69 223 ASP A CA 1
ATOM 1788 C C . ASP A 1 223 ? 2.784 -9.426 4.071 1.00 97.69 223 ASP A C 1
ATOM 1790 O O . ASP A 1 223 ? 3.076 -10.484 3.522 1.00 97.69 223 ASP A O 1
ATOM 1794 N N . GLU A 1 224 ? 1.910 -9.371 5.077 1.00 96.81 224 GLU A N 1
ATOM 1795 C CA . GLU A 1 224 ? 1.200 -10.502 5.688 1.00 96.81 224 GLU A CA 1
ATOM 1796 C C . GLU A 1 224 ? 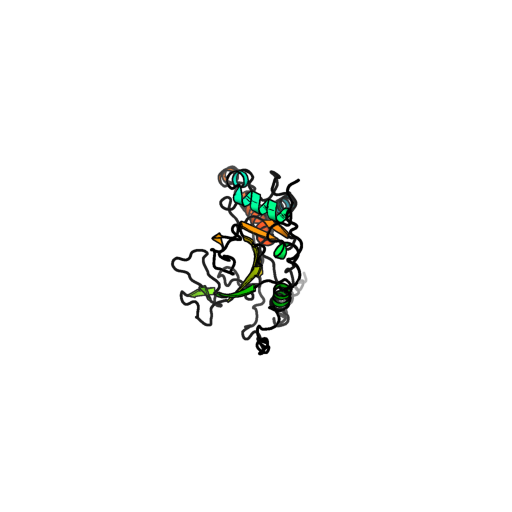-0.091 -10.911 4.964 1.00 96.81 224 GLU A C 1
ATOM 1798 O O . GLU A 1 224 ? -0.814 -11.785 5.433 1.00 96.81 224 GLU A O 1
ATOM 1803 N N . GLY A 1 225 ? -0.410 -10.298 3.820 1.00 97.38 225 GLY A N 1
ATOM 1804 C CA . GLY A 1 225 ? -1.602 -10.670 3.056 1.00 97.38 225 GLY A CA 1
ATOM 1805 C C . GLY A 1 225 ? -2.911 -10.105 3.624 1.00 97.38 225 GLY A C 1
ATOM 1806 O O . GLY A 1 225 ? -3.987 -10.591 3.278 1.00 97.38 225 GLY A O 1
ATOM 1807 N N . VAL A 1 226 ? -2.848 -9.080 4.482 1.00 97.75 226 VAL A N 1
ATOM 1808 C CA . VAL A 1 226 ? -4.029 -8.436 5.082 1.00 97.75 226 VAL A CA 1
ATOM 1809 C C . VAL A 1 226 ? -4.548 -7.325 4.159 1.00 97.75 226 VAL A C 1
ATOM 1811 O O . VAL A 1 226 ? -3.751 -6.485 3.735 1.00 97.75 226 VAL A O 1
ATOM 1814 N N . PRO A 1 227 ? -5.858 -7.262 3.847 1.00 98.19 227 PRO A N 1
ATOM 1815 C CA . PRO A 1 227 ? -6.428 -6.180 3.049 1.00 98.19 227 PRO A CA 1
ATOM 1816 C C . PRO A 1 227 ? -6.574 -4.891 3.875 1.00 98.19 227 PRO A C 1
ATOM 1818 O O . PRO A 1 227 ? -7.241 -4.863 4.912 1.00 98.19 227 PRO A O 1
ATOM 1821 N N . LEU A 1 228 ? -5.997 -3.797 3.381 1.00 98.50 228 LEU A N 1
ATOM 1822 C CA . LEU A 1 228 ? -5.876 -2.504 4.053 1.00 98.50 228 LEU A CA 1
ATOM 1823 C C . LEU A 1 228 ? -6.418 -1.345 3.196 1.00 98.50 228 LEU A C 1
ATOM 1825 O O . LEU A 1 228 ? -6.331 -1.389 1.963 1.00 98.50 228 LEU A O 1
ATOM 1829 N N . PRO A 1 229 ? -6.936 -0.267 3.814 1.00 97.88 229 PRO A N 1
ATOM 1830 C CA . PRO A 1 229 ? -7.327 0.941 3.095 1.00 97.88 229 PRO A CA 1
ATOM 1831 C C . PRO A 1 229 ? -6.197 1.472 2.209 1.00 97.88 229 PRO A C 1
ATOM 1833 O O . PRO A 1 229 ? -5.027 1.465 2.585 1.00 97.88 229 PRO A O 1
ATOM 1836 N N . LYS A 1 230 ? -6.540 1.986 1.023 1.00 95.38 230 LYS A N 1
ATOM 1837 C CA . LYS A 1 230 ? -5.527 2.398 0.033 1.00 95.38 230 LYS A CA 1
ATOM 1838 C C . LYS A 1 230 ? -4.753 3.678 0.359 1.00 95.38 230 LYS A C 1
ATOM 1840 O O . LYS A 1 230 ? -3.908 4.098 -0.434 1.00 95.38 230 LYS A O 1
ATOM 1845 N N . GLY A 1 231 ? -5.093 4.344 1.455 1.00 95.12 231 GLY A N 1
ATOM 1846 C CA . GLY A 1 231 ? -4.481 5.598 1.861 1.00 95.12 231 GLY A CA 1
ATOM 1847 C C . GLY A 1 231 ? -5.073 6.156 3.156 1.00 95.12 231 GLY A C 1
ATOM 1848 O O . GLY A 1 231 ? -6.104 5.665 3.628 1.00 95.12 231 GLY A O 1
ATOM 1849 N N . PRO A 1 232 ? -4.464 7.224 3.699 1.00 95.25 232 PRO A N 1
ATOM 1850 C CA . PRO A 1 232 ? -4.787 7.758 5.015 1.00 95.25 232 PRO A CA 1
ATOM 1851 C C . PRO A 1 232 ? -6.015 8.679 4.971 1.00 95.25 232 PRO A C 1
ATOM 1853 O O . PRO A 1 232 ? -5.930 9.880 5.226 1.00 95.25 232 PRO A O 1
ATOM 1856 N N . SER A 1 233 ? -7.171 8.158 4.551 1.00 95.06 233 SER A N 1
ATOM 1857 C CA . SER A 1 233 ? -8.390 8.961 4.420 1.00 95.06 233 SER A CA 1
ATOM 1858 C C . SER A 1 233 ? -9.672 8.153 4.592 1.00 95.06 233 SER A C 1
ATOM 1860 O O . SER A 1 233 ? -9.841 7.079 4.015 1.00 95.06 233 SER A O 1
ATOM 1862 N N . ALA A 1 234 ? -10.650 8.747 5.278 1.00 94.25 234 ALA A N 1
ATOM 1863 C CA . ALA A 1 234 ? -11.999 8.198 5.371 1.00 94.25 234 ALA A CA 1
ATOM 1864 C C . ALA A 1 234 ? -12.672 8.086 3.991 1.00 94.25 234 ALA A C 1
ATOM 1866 O O . ALA A 1 234 ? -13.485 7.195 3.766 1.00 94.25 234 ALA A O 1
ATOM 1867 N N . LYS A 1 235 ? -12.272 8.926 3.018 1.00 95.12 235 LYS A N 1
ATOM 1868 C CA . LYS A 1 235 ? -12.755 8.861 1.625 1.00 95.12 235 LYS A CA 1
ATOM 1869 C C . LYS A 1 235 ? -12.342 7.582 0.896 1.00 95.12 235 LYS A C 1
ATOM 1871 O O . LYS A 1 235 ? -12.870 7.300 -0.176 1.00 95.12 235 LYS A O 1
ATOM 1876 N N . VAL A 1 236 ? -11.381 6.844 1.445 1.00 94.94 236 VAL A N 1
ATOM 1877 C CA . VAL A 1 236 ? -10.905 5.572 0.898 1.00 94.94 236 VAL A CA 1
ATOM 1878 C C . VAL A 1 236 ? -11.102 4.413 1.878 1.00 94.94 236 VAL A C 1
ATOM 1880 O O . VAL A 1 236 ? -10.470 3.372 1.734 1.00 94.94 236 VAL A O 1
ATOM 1883 N N . GLY A 1 237 ? -11.992 4.596 2.858 1.00 96.06 237 GLY A N 1
ATOM 1884 C CA . GLY A 1 237 ? -12.430 3.547 3.774 1.00 96.06 237 GLY A CA 1
ATOM 1885 C C . GLY A 1 237 ? -11.606 3.385 5.044 1.00 96.06 237 GLY A C 1
ATOM 1886 O O . GLY A 1 237 ? -11.940 2.513 5.838 1.00 96.06 237 GLY A O 1
ATOM 1887 N N . MET A 1 238 ? -10.584 4.211 5.287 1.00 97.62 238 MET A N 1
ATOM 1888 C CA . MET A 1 238 ? -9.835 4.149 6.544 1.00 97.62 238 MET A CA 1
ATOM 1889 C C . MET A 1 238 ? -10.662 4.697 7.711 1.00 97.62 238 MET A C 1
ATOM 1891 O O . MET A 1 238 ? -11.210 5.800 7.631 1.00 97.62 238 MET A O 1
ATOM 1895 N N . ARG A 1 239 ? -10.719 3.950 8.814 1.00 96.94 239 ARG A N 1
ATOM 1896 C CA . ARG A 1 239 ? -11.256 4.423 10.091 1.00 96.94 239 ARG A CA 1
ATOM 1897 C C . ARG A 1 239 ? -10.215 5.280 10.810 1.00 96.94 239 ARG A C 1
ATOM 1899 O O . ARG A 1 239 ? -9.037 4.932 10.873 1.00 96.94 239 ARG A O 1
ATOM 1906 N N . PHE A 1 240 ? -10.669 6.399 11.356 1.00 94.75 240 PHE A N 1
ATOM 1907 C CA . PHE A 1 240 ? -9.869 7.254 12.223 1.00 94.75 240 PHE A CA 1
ATOM 1908 C C . PHE A 1 240 ? -10.209 6.919 13.671 1.00 94.75 240 PHE A C 1
ATOM 1910 O O . PHE A 1 240 ? -11.368 6.639 13.975 1.00 94.75 240 PHE A O 1
ATOM 1917 N N . LEU A 1 241 ? -9.196 6.920 14.538 1.00 90.31 241 LEU A N 1
ATOM 1918 C CA . LEU A 1 241 ? -9.397 6.762 15.976 1.00 90.31 241 LEU A CA 1
ATOM 1919 C C . LEU A 1 241 ? -10.238 7.911 16.542 1.00 90.31 241 LEU A C 1
ATOM 1921 O O . LEU A 1 241 ? -11.128 7.684 17.350 1.00 90.31 241 LEU A O 1
ATOM 1925 N N . LEU A 1 242 ? -9.920 9.125 16.092 1.00 91.56 242 LEU A N 1
ATOM 1926 C CA . LEU A 1 242 ? -10.570 10.365 16.475 1.00 91.56 242 LEU A CA 1
ATOM 1927 C C . LEU A 1 242 ? -10.803 11.206 15.221 1.00 91.56 242 LEU A C 1
ATOM 1929 O O . LEU A 1 242 ? -9.913 11.321 14.366 1.00 91.56 242 LEU A O 1
ATOM 1933 N N . ASP A 1 243 ? -11.976 11.815 15.108 1.00 91.94 243 ASP A N 1
ATOM 1934 C CA . ASP A 1 243 ? -12.238 12.834 14.102 1.00 91.94 243 ASP A CA 1
ATOM 1935 C C . ASP A 1 243 ? -11.738 14.226 14.545 1.00 91.94 243 ASP A C 1
ATOM 1937 O O . ASP A 1 243 ? -11.265 14.442 15.662 1.00 91.94 243 ASP A O 1
ATOM 1941 N N . ARG A 1 244 ? -11.801 15.212 13.642 1.00 90.00 244 ARG A N 1
ATOM 1942 C CA . ARG A 1 244 ? -11.305 16.570 13.932 1.00 90.00 244 ARG A CA 1
ATOM 1943 C C . ARG A 1 244 ? -12.087 17.277 15.041 1.00 90.00 244 ARG A C 1
ATOM 1945 O O . ARG A 1 244 ? -11.497 18.092 15.745 1.00 90.00 244 ARG A O 1
ATOM 1952 N N . LYS A 1 245 ? -13.393 17.023 15.152 1.00 93.38 245 LYS A N 1
ATOM 1953 C CA . LYS A 1 245 ? -14.250 17.631 16.173 1.00 93.38 245 LYS A CA 1
ATOM 1954 C C . LYS A 1 245 ? -13.950 17.009 17.531 1.00 93.38 245 LYS A C 1
ATOM 1956 O O . LYS A 1 245 ? -13.775 17.743 18.495 1.00 93.38 245 LYS A O 1
ATOM 1961 N N . GLU A 1 246 ? -13.796 15.690 17.578 1.00 94.31 246 GLU A N 1
ATOM 1962 C CA . GLU A 1 246 ? -13.416 14.953 18.781 1.00 94.31 246 GLU A CA 1
ATOM 1963 C C . GLU A 1 246 ? -12.046 15.397 19.294 1.00 94.31 246 GLU A C 1
ATOM 1965 O O . GLU A 1 246 ? -11.914 15.685 20.479 1.00 94.31 246 GLU A O 1
ATOM 1970 N N . ILE A 1 247 ? -11.044 15.531 18.413 1.00 94.06 247 ILE A N 1
ATOM 1971 C CA . ILE A 1 247 ? -9.711 16.049 18.776 1.00 94.06 247 ILE A CA 1
ATOM 1972 C C . ILE A 1 247 ? -9.813 17.446 19.395 1.00 94.06 247 ILE A C 1
ATOM 1974 O O . ILE A 1 247 ? -9.178 17.708 20.411 1.00 94.06 247 ILE A O 1
ATOM 1978 N N . ALA A 1 248 ? -10.615 18.341 18.808 1.00 94.25 248 ALA A N 1
ATOM 1979 C CA . ALA A 1 248 ? -10.779 19.706 19.312 1.00 94.25 248 ALA A CA 1
ATOM 1980 C C . ALA A 1 248 ? -11.460 19.769 20.691 1.00 94.25 248 ALA A C 1
ATOM 1982 O O . ALA A 1 248 ? -11.285 20.746 21.409 1.00 94.25 248 ALA A O 1
ATOM 1983 N N . GLN A 1 249 ? -12.222 18.736 21.055 1.00 96.50 249 GLN A N 1
ATOM 1984 C CA . GLN A 1 249 ? -12.909 18.622 22.343 1.00 96.50 249 GLN A CA 1
ATOM 1985 C C . GLN A 1 249 ? -12.080 17.884 23.406 1.00 96.50 249 GLN A C 1
ATOM 1987 O O . GLN A 1 249 ? -12.500 17.802 24.561 1.00 96.50 249 GLN A O 1
ATOM 1992 N N . LYS A 1 250 ? -10.916 17.318 23.054 1.00 95.81 250 LYS A N 1
ATOM 1993 C CA . LYS A 1 250 ? -10.030 16.683 24.038 1.00 95.81 250 LYS A CA 1
ATOM 1994 C C . LYS A 1 250 ? -9.396 17.738 24.942 1.00 95.81 250 LYS A C 1
ATOM 1996 O O . LYS A 1 250 ? -9.068 18.833 24.502 1.00 95.81 250 LYS A O 1
ATOM 2001 N N . LYS A 1 251 ? -9.153 17.349 26.198 1.00 96.56 251 LYS A N 1
ATOM 2002 C CA . LYS A 1 251 ? -8.412 18.160 27.180 1.00 96.56 251 LYS A CA 1
ATOM 2003 C C . LYS A 1 251 ? -7.032 18.573 26.656 1.00 96.56 251 LYS A C 1
ATOM 2005 O O . LYS A 1 251 ? -6.603 19.691 26.905 1.00 96.56 251 LYS A O 1
ATOM 2010 N N . ASP A 1 252 ? -6.375 17.670 25.933 1.00 96.44 252 ASP A N 1
ATOM 2011 C CA . ASP A 1 252 ? -5.112 17.916 25.240 1.00 96.44 252 ASP A CA 1
ATOM 2012 C C . ASP A 1 252 ? -5.268 17.555 23.749 1.00 96.44 252 ASP A C 1
ATOM 2014 O O . ASP A 1 252 ? -5.163 16.381 23.366 1.00 96.44 252 ASP A O 1
ATOM 2018 N N . PRO A 1 253 ? -5.589 18.544 22.895 1.00 95.81 253 PRO A N 1
ATOM 2019 C CA . PRO A 1 253 ? -5.727 18.329 21.460 1.00 95.81 253 PRO A CA 1
ATOM 2020 C C . PRO A 1 253 ? -4.423 17.919 20.767 1.00 95.81 253 PRO A C 1
ATOM 2022 O O . PRO A 1 253 ? -4.483 17.270 19.723 1.00 95.81 253 PRO A O 1
ATOM 2025 N N . ASP A 1 254 ? -3.256 18.284 21.303 1.00 94.94 254 ASP A N 1
ATOM 2026 C CA . ASP A 1 254 ? -1.966 17.969 20.686 1.00 94.94 254 ASP A CA 1
ATOM 2027 C C . ASP A 1 254 ? -1.571 16.519 20.946 1.00 94.94 254 ASP A C 1
ATOM 2029 O O . ASP A 1 254 ? -1.248 15.804 19.994 1.00 94.94 254 ASP A O 1
ATOM 2033 N N . ALA A 1 255 ? -1.746 16.031 22.177 1.00 95.62 255 ALA A N 1
ATOM 2034 C CA . ALA A 1 255 ? -1.624 14.606 22.476 1.00 95.62 255 ALA A CA 1
ATOM 2035 C C . ALA A 1 255 ? -2.586 13.768 21.614 1.00 95.62 255 ALA A C 1
ATOM 2037 O O . ALA A 1 255 ? -2.192 12.757 21.037 1.00 95.62 255 ALA A O 1
ATOM 2038 N N . ALA A 1 256 ? -3.834 14.216 21.435 1.00 95.94 256 ALA A N 1
ATOM 2039 C CA . ALA A 1 256 ? -4.803 13.527 20.580 1.00 95.94 256 ALA A CA 1
ATOM 2040 C C . ALA A 1 256 ? -4.390 13.495 19.093 1.00 95.94 256 ALA A C 1
ATOM 2042 O O . ALA A 1 256 ? -4.627 12.504 18.395 1.00 95.94 256 ALA A O 1
ATOM 2043 N N . ARG A 1 257 ? -3.753 14.563 18.590 1.00 95.38 257 ARG A N 1
ATOM 2044 C CA . ARG A 1 257 ? -3.178 14.588 17.234 1.00 95.38 257 ARG A CA 1
ATOM 2045 C C . ARG A 1 257 ? -1.998 13.636 17.115 1.00 95.38 257 ARG A C 1
ATOM 2047 O O . ARG A 1 257 ? -1.885 12.978 16.084 1.00 95.38 257 ARG A O 1
ATOM 2054 N N . ASP A 1 258 ? -1.143 13.560 18.127 1.00 95.38 258 ASP A N 1
ATOM 2055 C CA . ASP A 1 258 ? 0.006 12.656 18.134 1.00 95.38 258 ASP A CA 1
ATOM 2056 C C . ASP A 1 258 ? -0.422 11.183 18.222 1.00 95.38 258 ASP A C 1
ATOM 2058 O O . ASP A 1 258 ? 0.089 10.368 17.453 1.00 95.38 258 ASP A O 1
ATOM 2062 N N . GLU A 1 259 ? -1.445 10.853 19.018 1.00 96.06 259 GLU A N 1
ATOM 2063 C CA . GLU A 1 259 ? -2.085 9.526 19.019 1.00 96.06 259 GLU A CA 1
ATOM 2064 C C . GLU A 1 259 ? -2.629 9.174 17.626 1.00 96.06 259 GLU A C 1
ATOM 2066 O O . GLU A 1 259 ? -2.348 8.101 17.084 1.00 96.06 259 GLU A O 1
ATOM 2071 N N . LEU A 1 260 ? -3.318 10.112 16.966 1.00 95.81 260 LEU A N 1
ATOM 2072 C CA . LEU A 1 260 ? -3.788 9.895 15.599 1.00 95.81 260 LEU A CA 1
ATOM 2073 C C . LEU A 1 260 ? -2.633 9.743 14.586 1.00 95.81 260 LEU A C 1
ATOM 2075 O O . LEU A 1 260 ? -2.755 8.965 13.636 1.00 95.81 260 LEU A O 1
ATOM 2079 N N . LYS A 1 261 ? -1.513 10.460 14.753 1.00 94.94 261 LYS A N 1
ATOM 2080 C CA . LYS A 1 261 ? -0.325 10.292 13.898 1.00 94.94 261 LYS A CA 1
ATOM 2081 C C . LYS A 1 261 ? 0.258 8.888 14.044 1.00 94.94 261 LYS A C 1
ATOM 2083 O O . LYS A 1 261 ? 0.533 8.278 13.014 1.00 94.94 261 LYS A O 1
ATOM 2088 N N . GLY A 1 262 ? 0.396 8.379 15.272 1.00 95.88 262 GLY A N 1
ATOM 2089 C CA . GLY A 1 262 ? 0.833 7.004 15.541 1.00 95.88 262 GLY A CA 1
ATOM 2090 C C . GLY A 1 262 ? -0.063 5.989 14.843 1.00 95.88 262 GLY A C 1
ATOM 2091 O O . GLY A 1 262 ? 0.413 5.187 14.042 1.00 95.88 262 GLY A O 1
ATOM 2092 N N . TRP A 1 263 ? -1.380 6.136 15.019 1.00 97.19 263 TRP A N 1
ATOM 2093 C CA . TRP A 1 263 ? -2.389 5.304 14.359 1.00 97.19 263 TRP A CA 1
ATOM 2094 C C . TRP A 1 263 ? -2.236 5.269 12.829 1.00 97.19 263 TRP A C 1
ATOM 2096 O O . TRP A 1 263 ? -2.186 4.201 12.213 1.00 97.19 263 TRP A O 1
ATOM 2106 N N . ILE A 1 264 ? -2.155 6.444 12.193 1.00 96.25 264 ILE A N 1
ATOM 2107 C CA . ILE A 1 264 ? -2.038 6.547 10.732 1.00 96.25 264 ILE A CA 1
ATOM 2108 C C . ILE A 1 264 ? -0.701 5.984 10.252 1.00 96.25 264 ILE A C 1
ATOM 2110 O O . ILE A 1 264 ? -0.673 5.258 9.257 1.00 96.25 264 ILE A O 1
ATOM 2114 N N . SER A 1 265 ? 0.390 6.323 10.941 1.00 95.25 265 SER A N 1
ATOM 2115 C CA . SER A 1 265 ? 1.745 5.901 10.591 1.00 95.25 265 SER A CA 1
ATOM 2116 C C . SER A 1 265 ? 1.855 4.379 10.573 1.00 95.25 265 SER A C 1
ATOM 2118 O O . SER A 1 265 ? 2.270 3.816 9.565 1.00 95.25 265 SER A O 1
ATOM 2120 N N . THR A 1 266 ? 1.366 3.698 11.613 1.00 96.81 266 THR A N 1
ATOM 2121 C CA . THR A 1 266 ? 1.397 2.231 11.706 1.00 96.81 266 THR A CA 1
ATOM 2122 C C . THR A 1 266 ? 0.590 1.553 10.600 1.00 96.81 266 THR A C 1
ATOM 2124 O O . THR A 1 266 ? 1.088 0.638 9.945 1.00 96.81 266 THR A O 1
ATOM 2127 N N . ILE A 1 267 ? -0.638 2.013 10.335 1.00 97.25 267 ILE A N 1
ATOM 2128 C CA . ILE A 1 267 ? -1.488 1.410 9.293 1.00 97.25 267 ILE A CA 1
ATOM 2129 C C . ILE A 1 267 ? -0.886 1.637 7.908 1.00 97.25 267 ILE A C 1
ATOM 2131 O O . ILE A 1 267 ? -0.870 0.725 7.081 1.00 97.25 267 ILE A O 1
ATOM 2135 N N . MET A 1 268 ? -0.369 2.839 7.639 1.00 96.19 268 MET A N 1
ATOM 2136 C CA . MET A 1 268 ? 0.245 3.121 6.347 1.00 96.19 268 MET A CA 1
ATOM 2137 C C . MET A 1 268 ? 1.602 2.445 6.184 1.00 96.19 268 MET A C 1
ATOM 2139 O O . MET A 1 268 ? 1.906 2.020 5.068 1.00 96.19 268 MET A O 1
ATOM 2143 N N . GLY A 1 269 ? 2.369 2.283 7.260 1.00 95.38 269 GLY A N 1
ATOM 2144 C CA . GLY A 1 269 ? 3.580 1.468 7.293 1.00 95.38 269 GLY A CA 1
ATOM 2145 C C . GLY A 1 269 ? 3.286 0.033 6.867 1.00 95.38 269 GLY A C 1
ATOM 2146 O O . GLY A 1 269 ? 3.934 -0.478 5.972 1.00 95.38 269 GLY A O 1
ATOM 2147 N N . ALA A 1 270 ? 2.194 -0.571 7.345 1.00 96.94 270 ALA A N 1
ATOM 2148 C CA . ALA A 1 270 ? 1.804 -1.917 6.911 1.00 96.94 270 ALA A CA 1
ATOM 2149 C C . ALA A 1 270 ? 1.470 -2.034 5.403 1.00 96.94 270 ALA A C 1
ATOM 2151 O O . ALA A 1 270 ? 1.475 -3.139 4.864 1.00 96.94 270 ALA A O 1
ATOM 2152 N N . THR A 1 271 ? 1.174 -0.925 4.709 1.00 96.75 271 THR A N 1
ATOM 2153 C CA . THR A 1 271 ? 0.954 -0.913 3.244 1.00 96.75 271 THR A CA 1
ATOM 2154 C C . THR A 1 271 ? 2.212 -0.626 2.421 1.00 96.75 271 THR A C 1
ATOM 2156 O O . THR A 1 271 ? 2.217 -0.912 1.220 1.00 96.75 271 THR A O 1
ATOM 2159 N N . HIS A 1 272 ? 3.238 -0.029 3.037 1.00 95.38 272 HIS A N 1
ATOM 2160 C CA . HIS A 1 272 ? 4.517 0.295 2.411 1.00 95.38 272 HIS A CA 1
ATOM 2161 C C . HIS A 1 272 ? 5.541 -0.719 2.899 1.00 95.38 272 HIS A C 1
ATOM 2163 O O . HIS A 1 272 ? 5.953 -0.701 4.048 1.00 95.38 272 HIS A O 1
ATOM 2169 N N . ILE A 1 273 ? 5.903 -1.644 2.025 1.00 96.50 273 ILE A N 1
ATOM 2170 C CA . ILE A 1 273 ? 6.768 -2.756 2.384 1.00 96.50 273 ILE A CA 1
ATOM 2171 C C . ILE A 1 273 ? 8.204 -2.319 2.145 1.00 96.50 273 ILE A C 1
ATOM 2173 O O . ILE A 1 273 ? 8.581 -2.039 1.002 1.00 96.50 273 ILE A O 1
ATOM 2177 N N . ASP A 1 274 ? 8.974 -2.251 3.223 1.00 94.44 274 ASP A N 1
ATOM 2178 C CA . ASP A 1 274 ? 10.384 -1.894 3.173 1.00 94.44 274 ASP A CA 1
ATOM 2179 C C . ASP A 1 274 ? 11.176 -3.013 2.498 1.00 94.44 274 ASP A C 1
ATOM 2181 O O . ASP A 1 274 ? 11.078 -4.192 2.851 1.00 94.44 274 ASP A O 1
ATOM 2185 N N . LEU A 1 275 ? 11.945 -2.641 1.481 1.00 94.19 275 LEU A N 1
ATOM 2186 C CA . LEU A 1 275 ? 12.800 -3.569 0.756 1.00 94.19 275 LEU A CA 1
ATOM 2187 C C . LEU A 1 275 ? 14.222 -3.494 1.307 1.00 94.19 275 LEU A C 1
ATOM 2189 O O . LEU A 1 275 ? 14.628 -2.489 1.895 1.00 94.19 275 LEU A O 1
ATOM 2193 N N . SER A 1 276 ? 15.000 -4.556 1.101 1.00 90.56 276 SER A N 1
ATOM 2194 C CA . SER A 1 276 ? 16.404 -4.528 1.498 1.00 90.56 276 SER A CA 1
ATOM 2195 C C . SER A 1 276 ? 17.172 -3.496 0.685 1.00 90.56 276 SER A C 1
ATOM 2197 O O . SER A 1 276 ? 17.028 -3.370 -0.534 1.00 90.56 276 SER A O 1
ATOM 2199 N N . THR A 1 277 ? 18.005 -2.762 1.404 1.00 80.56 277 THR A N 1
ATOM 2200 C CA . THR A 1 277 ? 18.958 -1.792 0.892 1.00 80.56 277 THR A CA 1
ATOM 2201 C C . THR A 1 277 ? 20.343 -2.361 1.102 1.00 80.56 277 THR A C 1
ATOM 2203 O O . THR A 1 277 ? 20.705 -2.756 2.210 1.00 80.56 277 THR A O 1
ATOM 2206 N N . ASP A 1 278 ? 21.139 -2.407 0.038 1.00 68.06 278 ASP A N 1
ATOM 2207 C CA . ASP A 1 278 ? 22.542 -2.758 0.179 1.00 68.06 278 ASP A CA 1
ATOM 2208 C C . ASP A 1 278 ? 23.332 -1.530 0.647 1.00 68.06 278 ASP A C 1
ATOM 2210 O O . ASP A 1 278 ? 23.906 -0.786 -0.146 1.00 68.06 278 ASP A O 1
ATOM 2214 N N . PHE A 1 279 ? 23.326 -1.286 1.957 1.00 56.94 279 PHE A N 1
ATOM 2215 C CA . PHE A 1 279 ? 24.156 -0.248 2.568 1.00 56.94 279 PHE A CA 1
ATOM 2216 C C . PHE A 1 279 ? 25.614 -0.693 2.751 1.00 56.94 279 PHE A C 1
ATOM 2218 O O . PHE A 1 279 ? 26.386 0.040 3.360 1.00 56.94 279 PHE A O 1
ATOM 2225 N N . SER A 1 280 ? 26.046 -1.854 2.236 1.00 54.41 280 SER A N 1
ATOM 2226 C CA . SER A 1 280 ? 27.456 -2.273 2.361 1.00 54.41 280 SER A CA 1
ATOM 2227 C C . SER A 1 280 ? 28.432 -1.301 1.683 1.00 54.41 280 SER A C 1
ATOM 2229 O O . SER A 1 280 ? 29.609 -1.265 2.034 1.00 54.41 280 SER A O 1
ATOM 2231 N N . GLN A 1 281 ? 27.937 -0.478 0.751 1.00 46.72 281 GLN A N 1
ATOM 2232 C CA . GLN A 1 281 ? 28.699 0.581 0.085 1.00 46.72 281 GLN A CA 1
ATOM 2233 C C . GLN A 1 281 ? 28.661 1.933 0.809 1.00 46.72 281 GLN A C 1
ATOM 2235 O O . GLN A 1 281 ? 29.362 2.866 0.402 1.00 46.72 281 GLN A O 1
ATOM 2240 N N . CYS A 1 282 ? 27.858 2.066 1.866 1.00 48.12 282 CYS A N 1
ATOM 2241 C CA . CYS A 1 282 ? 27.920 3.231 2.731 1.00 48.12 282 CYS A CA 1
ATOM 2242 C C . CYS A 1 282 ? 29.258 3.192 3.477 1.00 48.12 282 CYS A C 1
ATOM 2244 O O . CYS A 1 282 ? 29.558 2.178 4.116 1.00 48.12 282 CYS A O 1
ATOM 2246 N N . PRO A 1 283 ? 30.084 4.255 3.409 1.00 51.25 283 PRO A N 1
ATOM 2247 C CA . PRO A 1 283 ? 31.245 4.337 4.277 1.00 51.25 283 PRO A CA 1
ATOM 2248 C C . PRO A 1 283 ? 30.743 4.159 5.709 1.00 51.25 283 PRO A C 1
ATOM 2250 O O . PRO A 1 283 ? 29.799 4.838 6.123 1.00 51.25 283 PRO A O 1
ATOM 2253 N N . LYS A 1 284 ? 31.324 3.198 6.436 1.00 50.00 284 LYS A N 1
ATOM 2254 C CA . LYS A 1 284 ? 31.140 3.116 7.882 1.00 50.00 284 LYS A CA 1
ATOM 2255 C C . LYS A 1 284 ? 31.596 4.473 8.398 1.00 50.00 284 LYS A C 1
ATOM 2257 O O . LYS A 1 284 ? 32.783 4.771 8.310 1.00 50.00 284 LYS A O 1
ATOM 2262 N N . GLU A 1 285 ? 30.666 5.325 8.817 1.00 51.72 285 GLU A N 1
ATOM 2263 C CA . GLU A 1 285 ? 31.040 6.512 9.570 1.00 51.72 285 GLU A CA 1
ATOM 2264 C C . GLU A 1 285 ? 31.787 5.971 10.791 1.00 51.72 285 GLU A C 1
ATOM 2266 O O . GLU A 1 285 ? 31.191 5.345 11.668 1.00 51.72 285 GLU A O 1
ATOM 2271 N N . GLU A 1 286 ? 33.115 6.121 10.807 1.00 45.72 286 GLU A N 1
ATOM 2272 C CA . GLU A 1 286 ? 33.846 6.171 12.061 1.00 45.72 286 GLU A CA 1
ATOM 2273 C C . GLU A 1 286 ? 33.197 7.321 12.811 1.00 45.72 286 GLU A C 1
ATOM 2275 O O . GLU A 1 286 ? 33.406 8.494 12.495 1.00 45.72 286 GLU A O 1
ATOM 2280 N N . ILE A 1 287 ? 32.289 6.972 13.719 1.00 44.22 287 ILE A N 1
ATOM 2281 C CA . ILE A 1 287 ? 31.682 7.928 14.621 1.00 44.22 287 ILE A CA 1
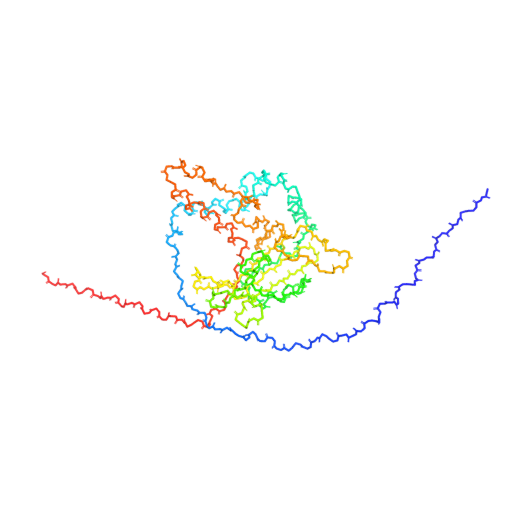ATOM 2282 C C . ILE A 1 287 ? 32.849 8.423 15.468 1.00 44.22 287 ILE A C 1
ATOM 2284 O O . ILE A 1 287 ? 33.187 7.829 16.490 1.00 44.22 287 ILE A O 1
ATOM 2288 N N . ASN A 1 288 ? 33.489 9.501 15.017 1.00 46.97 288 ASN A N 1
ATOM 2289 C CA . ASN A 1 288 ? 34.336 10.346 15.834 1.00 46.97 288 ASN A CA 1
ATOM 2290 C C . ASN A 1 288 ? 33.405 11.002 16.855 1.00 46.97 288 ASN A C 1
ATOM 2292 O O . ASN A 1 288 ? 33.034 12.169 16.740 1.00 46.97 288 ASN A O 1
ATOM 2296 N N . LEU A 1 289 ? 32.956 10.203 17.828 1.00 45.94 289 LEU A N 1
ATOM 2297 C CA . LEU A 1 289 ? 32.416 10.722 19.066 1.00 45.94 289 LEU A CA 1
ATOM 2298 C C . LEU A 1 289 ? 33.515 11.632 19.609 1.00 45.94 289 LEU A C 1
ATOM 2300 O O . LEU A 1 289 ? 34.649 11.160 19.748 1.00 45.94 289 LEU A O 1
ATOM 2304 N N . PRO A 1 290 ? 33.232 12.920 19.866 1.00 48.00 290 PRO A N 1
ATOM 2305 C CA . PRO A 1 290 ? 34.202 13.768 20.530 1.00 48.00 290 PRO A CA 1
ATOM 2306 C C . PRO A 1 290 ? 34.623 13.030 21.796 1.00 48.00 290 PRO A C 1
ATOM 2308 O O . PRO A 1 290 ? 33.769 12.639 22.600 1.00 48.00 290 PRO A O 1
ATOM 2311 N N . ALA A 1 291 ? 35.925 12.755 21.910 1.00 50.47 291 ALA A N 1
ATOM 2312 C CA . ALA A 1 291 ? 36.492 12.159 23.103 1.00 50.47 291 ALA A CA 1
ATOM 2313 C C . ALA A 1 291 ? 35.939 12.950 24.288 1.00 50.47 291 ALA A C 1
ATOM 2315 O O . ALA A 1 291 ? 36.047 14.179 24.302 1.00 50.47 291 ALA A O 1
ATOM 2316 N N . LYS A 1 292 ? 35.266 12.260 25.219 1.00 55.78 292 LYS A N 1
ATOM 2317 C CA . LYS A 1 292 ? 34.839 12.865 26.480 1.00 55.78 292 LYS A CA 1
ATOM 2318 C C . LYS A 1 292 ? 36.061 13.582 27.037 1.00 55.78 292 LYS A C 1
ATOM 2320 O O . LYS A 1 292 ? 37.040 12.927 27.378 1.00 55.78 292 LYS A O 1
ATOM 2325 N N . SER A 1 293 ? 36.016 14.908 27.067 1.00 53.66 293 SER A N 1
ATOM 2326 C CA . SER A 1 293 ? 36.989 15.697 27.800 1.00 53.66 293 SER A CA 1
ATOM 2327 C C . SER A 1 293 ? 36.888 15.241 29.248 1.00 53.66 293 SER A C 1
ATOM 2329 O O . SER A 1 293 ? 35.857 15.461 29.886 1.00 53.66 293 SER A O 1
ATOM 2331 N N . GLU A 1 294 ? 37.902 14.526 29.726 1.00 57.81 294 GLU A N 1
ATOM 2332 C CA . GLU A 1 294 ? 38.049 14.221 31.142 1.00 57.81 294 GLU A CA 1
ATOM 2333 C C . GLU A 1 294 ? 38.082 15.555 31.895 1.00 57.81 294 GLU A C 1
ATOM 2335 O O . GLU A 1 294 ? 38.997 16.365 31.731 1.00 57.81 294 GLU A O 1
ATOM 2340 N N . GLU A 1 295 ? 37.030 15.821 32.671 1.00 61.59 295 GLU A N 1
ATOM 2341 C CA . GLU A 1 295 ? 37.040 16.875 33.676 1.00 61.59 295 GLU A CA 1
ATOM 2342 C C . GLU A 1 295 ? 38.144 16.543 34.680 1.00 61.59 295 GLU A C 1
ATOM 2344 O O . GLU A 1 295 ? 38.040 15.590 35.451 1.00 61.59 295 GLU A O 1
ATOM 2349 N N . ASN A 1 296 ? 39.216 17.334 34.661 1.00 56.69 296 ASN A N 1
ATOM 2350 C CA . ASN A 1 296 ? 40.200 17.342 35.732 1.00 56.69 296 ASN A CA 1
ATOM 2351 C C . ASN A 1 296 ? 39.507 17.802 37.024 1.00 56.69 296 ASN A C 1
ATOM 2353 O O . ASN A 1 296 ? 39.050 18.948 37.072 1.00 56.69 296 ASN A O 1
ATOM 2357 N N . PRO A 1 297 ? 39.455 16.980 38.088 1.00 59.72 297 PRO A N 1
ATOM 2358 C CA . PRO A 1 297 ? 38.988 17.452 39.377 1.00 59.72 297 PRO A CA 1
ATOM 2359 C C . PRO A 1 297 ? 40.021 18.438 39.928 1.00 59.72 297 PRO A C 1
ATOM 2361 O O . PRO A 1 297 ? 41.152 18.084 40.273 1.00 59.72 297 PRO A O 1
ATOM 2364 N N . SER A 1 298 ? 39.623 19.705 39.982 1.00 58.50 298 SER A N 1
ATOM 2365 C CA . SER A 1 298 ? 40.319 20.762 40.703 1.00 58.50 298 SER A CA 1
ATOM 2366 C C . SER A 1 298 ? 40.511 20.343 42.160 1.00 58.50 298 SER A C 1
ATOM 2368 O O . SER A 1 298 ? 39.538 20.110 42.876 1.00 58.50 298 SER A O 1
ATOM 2370 N N . LYS A 1 299 ? 41.772 20.255 42.591 1.00 58.62 299 LYS A N 1
ATOM 2371 C CA . LYS A 1 299 ? 42.140 20.138 44.003 1.00 58.62 299 LYS A CA 1
ATOM 2372 C C . LYS A 1 299 ? 41.702 21.405 44.743 1.00 58.62 299 LYS A C 1
ATOM 2374 O O . LYS A 1 299 ? 42.131 22.497 44.372 1.00 58.62 299 LYS A O 1
ATOM 2379 N N . SER A 1 300 ? 40.907 21.227 45.792 1.00 59.75 300 SER A N 1
ATOM 2380 C CA . SER A 1 300 ? 40.761 22.147 46.925 1.00 59.75 300 SER A CA 1
ATOM 2381 C C . SER A 1 300 ? 41.122 21.394 48.191 1.00 59.75 300 SER A C 1
ATOM 2383 O O . SER A 1 300 ? 40.557 20.284 48.340 1.00 59.75 300 SER A O 1
#

Radius of gyration: 25.97 Å; chains: 1; bounding box: 84×70×82 Å